Protein AF-A0A537KYE1-F1 (afdb_monomer_lite)

Sequence (191 aa):
MPPLDKDGRDALYERVMVAMREELGEANLPLGHCLDIAWCGLEEIRALPQAPRVLIQAGSAFWLRVPAEIAMDDPAAHFGYEWDERSEVAQLWRRGMAPVITRAGNRLVLSLPEVHVWLALPDDKVIIDLSTGRLPAACKTILGMEWLAPPPPAYLWGTAEDMPFGAMYQASRSAIDCVVAILRMQERRYP

Radius of gyration: 16.37 Å; chains: 1; bounding box: 37×44×44 Å

pLDDT: mean 84.84, std 11.34, range [48.72, 97.31]

Structure (mmCIF, N/CA/C/O backbone):
data_AF-A0A537KYE1-F1
#
_entry.id   AF-A0A537KYE1-F1
#
loop_
_atom_site.group_PDB
_atom_site.id
_atom_site.type_symbol
_atom_site.label_atom_id
_atom_site.label_alt_id
_atom_site.label_comp_id
_atom_site.label_asym_id
_atom_site.label_entity_id
_atom_site.label_seq_id
_atom_site.pdbx_PDB_ins_code
_atom_site.Cartn_x
_atom_site.Cartn_y
_atom_site.Cartn_z
_atom_site.occupancy
_atom_site.B_iso_or_equiv
_atom_site.auth_seq_id
_atom_site.auth_comp_id
_atom_site.auth_asym_id
_atom_site.auth_atom_id
_atom_site.pdbx_PDB_model_num
ATOM 1 N N . MET A 1 1 ? -19.558 11.879 6.878 1.00 48.84 1 MET A N 1
ATOM 2 C CA . MET A 1 1 ? -18.470 12.877 6.830 1.00 48.84 1 MET A CA 1
ATOM 3 C C . MET A 1 1 ? -18.186 13.147 5.360 1.00 48.84 1 MET A C 1
ATOM 5 O O . MET A 1 1 ? -18.158 12.165 4.624 1.00 48.84 1 MET A O 1
ATOM 9 N N . PRO A 1 2 ? -18.041 14.400 4.889 1.00 48.72 2 PRO A N 1
ATOM 10 C CA . PRO A 1 2 ? -17.415 14.598 3.586 1.00 48.72 2 PRO A CA 1
ATOM 11 C C . PRO A 1 2 ? -16.047 13.896 3.620 1.00 48.72 2 PRO A C 1
ATOM 13 O O . PRO A 1 2 ? -15.420 13.881 4.684 1.00 48.72 2 PRO A O 1
ATOM 16 N N . PRO A 1 3 ? -15.600 13.254 2.531 1.00 66.44 3 PRO A N 1
ATOM 17 C CA . PRO A 1 3 ? -14.265 12.669 2.499 1.00 66.44 3 PRO A CA 1
ATOM 18 C C . PRO A 1 3 ? -13.266 13.731 2.965 1.00 66.44 3 PRO A C 1
ATOM 20 O O . PRO A 1 3 ? -13.435 14.897 2.602 1.00 66.44 3 PRO A O 1
ATOM 23 N N . LEU A 1 4 ? -12.277 13.342 3.789 1.00 82.56 4 LEU A N 1
ATOM 24 C CA . LEU A 1 4 ? -11.204 14.255 4.202 1.00 82.56 4 LEU A CA 1
ATOM 25 C C . LEU A 1 4 ? -10.759 15.044 2.969 1.00 82.56 4 LEU A C 1
ATOM 27 O O . LEU A 1 4 ? -10.584 14.455 1.895 1.00 82.56 4 LEU A O 1
ATOM 31 N N . ASP A 1 5 ? -10.642 16.359 3.090 1.00 89.19 5 ASP A N 1
ATOM 32 C CA . ASP A 1 5 ? -10.061 17.164 2.025 1.00 89.19 5 ASP A CA 1
ATOM 33 C C . ASP A 1 5 ? -8.559 16.864 1.910 1.00 89.19 5 ASP A C 1
ATOM 35 O O . ASP A 1 5 ? -8.004 16.036 2.640 1.00 89.19 5 ASP A O 1
ATOM 39 N N . LYS A 1 6 ? -7.893 17.487 0.937 1.00 90.44 6 LYS A N 1
ATOM 40 C CA . LYS A 1 6 ? -6.468 17.242 0.711 1.00 90.44 6 LYS A CA 1
ATOM 41 C C . LYS A 1 6 ? -5.635 17.535 1.967 1.00 90.44 6 LYS A C 1
ATOM 43 O O . LYS A 1 6 ? -4.806 16.706 2.328 1.00 90.44 6 LYS A O 1
ATOM 48 N N . ASP A 1 7 ? -5.904 18.643 2.650 1.00 93.12 7 ASP A N 1
ATOM 49 C CA . ASP A 1 7 ? -5.163 19.049 3.848 1.00 93.12 7 ASP A CA 1
ATOM 50 C C . ASP A 1 7 ? -5.365 18.049 4.997 1.00 93.12 7 ASP A C 1
ATOM 52 O O . ASP A 1 7 ? -4.410 17.666 5.676 1.00 93.12 7 ASP A O 1
ATOM 56 N N . GLY A 1 8 ? -6.590 17.548 5.182 1.00 92.75 8 GLY A N 1
ATOM 57 C CA . GLY A 1 8 ? -6.896 16.509 6.161 1.00 92.75 8 GLY A CA 1
ATOM 58 C C . GLY A 1 8 ? -6.205 15.176 5.863 1.00 92.75 8 GLY A C 1
ATOM 59 O O . GLY A 1 8 ? -5.720 14.516 6.787 1.00 92.75 8 GLY A O 1
ATOM 60 N N . ARG A 1 9 ? -6.122 14.783 4.585 1.00 94.12 9 ARG A N 1
ATOM 61 C CA . ARG A 1 9 ? -5.395 13.576 4.151 1.00 94.12 9 ARG A CA 1
ATOM 62 C C . ARG A 1 9 ? -3.888 13.727 4.346 1.00 94.12 9 ARG A C 1
ATOM 64 O O . ARG A 1 9 ? -3.264 12.813 4.879 1.00 94.12 9 ARG A O 1
ATOM 71 N N . ASP A 1 10 ? -3.326 14.881 3.983 1.00 95.44 10 ASP A N 1
ATOM 72 C CA . ASP A 1 10 ? -1.905 15.196 4.170 1.00 95.44 10 ASP A CA 1
ATOM 73 C C . ASP A 1 10 ? -1.546 15.167 5.669 1.00 95.44 10 ASP A C 1
ATOM 75 O O . ASP A 1 10 ? -0.589 14.506 6.072 1.00 95.44 10 ASP A O 1
ATOM 79 N N . ALA A 1 11 ? -2.371 15.780 6.525 1.00 94.38 11 ALA A N 1
ATOM 80 C CA . ALA A 1 11 ? -2.173 15.754 7.973 1.00 94.38 11 ALA A CA 1
ATOM 81 C C . ALA A 1 11 ? -2.273 14.338 8.567 1.00 94.38 11 ALA A C 1
ATOM 83 O O . ALA A 1 11 ? -1.546 14.014 9.507 1.00 94.38 11 ALA A O 1
ATOM 84 N N . LEU A 1 12 ? -3.177 13.495 8.055 1.00 94.94 12 LEU A N 1
ATOM 85 C CA . LEU A 1 12 ? -3.281 12.094 8.469 1.00 94.94 12 LEU A CA 1
ATOM 86 C C . LEU A 1 12 ? -2.035 11.306 8.067 1.00 94.94 12 LEU A C 1
ATOM 88 O O . LEU A 1 12 ? -1.466 10.611 8.905 1.00 94.94 12 LEU A O 1
ATOM 92 N N . TYR A 1 13 ? -1.596 11.442 6.816 1.00 95.69 13 TYR A N 1
ATOM 93 C CA . TYR A 1 13 ? -0.387 10.792 6.317 1.00 95.69 13 TYR A CA 1
ATOM 94 C C . TYR A 1 13 ? 0.834 11.144 7.176 1.00 95.69 13 TYR A C 1
ATOM 96 O O . TYR A 1 13 ? 1.558 10.245 7.603 1.00 95.69 13 TYR A O 1
ATOM 104 N N . GLU A 1 14 ? 1.023 12.422 7.516 1.00 94.56 14 GLU A N 1
ATOM 105 C CA . GLU A 1 14 ? 2.138 12.842 8.372 1.00 94.56 14 GLU A CA 1
ATOM 106 C C . GLU A 1 14 ? 2.077 12.219 9.771 1.00 94.56 14 GLU A C 1
ATOM 108 O O . GLU A 1 14 ? 3.092 11.714 10.255 1.00 94.56 14 GLU A O 1
ATOM 113 N N . ARG A 1 15 ? 0.897 12.167 10.408 1.00 94.06 15 ARG A N 1
ATOM 114 C CA . ARG A 1 15 ? 0.745 11.495 11.712 1.00 94.06 15 ARG A CA 1
ATOM 115 C C . ARG A 1 15 ? 1.078 10.011 11.632 1.00 94.06 15 ARG A C 1
ATOM 117 O O . ARG A 1 15 ? 1.802 9.516 12.491 1.00 94.06 15 ARG A O 1
ATOM 124 N N . VAL A 1 16 ? 0.642 9.325 10.574 1.00 92.81 16 VAL A N 1
ATOM 125 C CA . VAL A 1 16 ? 0.996 7.917 10.336 1.00 92.81 16 VAL A CA 1
ATOM 126 C C . VAL A 1 16 ? 2.508 7.753 10.185 1.00 92.81 16 VAL A C 1
ATOM 128 O O . VAL A 1 16 ? 3.089 6.861 10.797 1.00 92.81 16 VAL A O 1
ATOM 131 N N . MET A 1 17 ? 3.174 8.616 9.415 1.00 90.81 17 MET A N 1
ATOM 132 C CA . MET A 1 17 ? 4.627 8.544 9.223 1.00 90.81 17 MET A CA 1
ATOM 133 C C . MET A 1 17 ? 5.414 8.882 10.498 1.00 90.81 17 MET A C 1
ATOM 135 O O . MET A 1 17 ? 6.504 8.343 10.703 1.00 90.81 17 MET A O 1
ATOM 139 N N . VAL A 1 18 ? 4.899 9.765 11.358 1.00 89.44 18 VAL A N 1
ATOM 140 C CA . VAL A 1 18 ? 5.459 10.027 12.696 1.00 89.44 18 VAL A CA 1
ATOM 141 C C . VAL A 1 18 ? 5.284 8.805 13.594 1.00 89.44 18 VAL A C 1
ATOM 143 O O . VAL A 1 18 ? 6.286 8.289 14.084 1.00 89.44 18 VAL A O 1
ATOM 146 N N . ALA A 1 19 ? 4.061 8.284 13.718 1.00 85.69 19 ALA A N 1
ATOM 147 C CA . ALA A 1 19 ? 3.760 7.102 14.524 1.00 85.69 19 ALA A CA 1
ATOM 148 C C . ALA A 1 19 ? 4.614 5.900 14.102 1.00 85.69 19 ALA A C 1
ATOM 150 O O . ALA A 1 19 ? 5.198 5.230 14.944 1.00 85.69 19 ALA A O 1
ATOM 151 N N . MET A 1 20 ? 4.777 5.683 12.795 1.00 84.50 20 MET A N 1
ATOM 152 C CA . MET A 1 20 ? 5.644 4.644 12.237 1.00 84.50 20 MET A CA 1
ATOM 153 C C . MET A 1 20 ? 7.114 4.806 12.645 1.00 84.50 20 MET A C 1
ATOM 155 O O . MET A 1 20 ? 7.779 3.818 12.953 1.00 84.50 20 MET A O 1
ATOM 159 N N . ARG A 1 21 ? 7.644 6.037 12.641 1.00 82.81 21 ARG A N 1
ATOM 160 C CA . ARG A 1 21 ? 9.038 6.309 13.034 1.00 82.81 21 ARG A CA 1
ATOM 161 C C . ARG A 1 21 ? 9.246 6.101 14.529 1.00 82.81 21 ARG A C 1
ATOM 163 O O . ARG A 1 21 ? 10.260 5.529 14.920 1.00 82.81 21 ARG A O 1
ATOM 170 N N . GLU A 1 22 ? 8.282 6.513 15.344 1.00 81.38 22 GLU A N 1
ATOM 171 C CA . GLU A 1 22 ? 8.284 6.262 16.787 1.00 81.38 22 GLU A CA 1
ATOM 172 C C . GLU A 1 22 ? 8.180 4.763 17.096 1.00 81.38 22 GLU A C 1
ATOM 174 O O . GLU A 1 22 ? 8.943 4.250 17.912 1.00 81.38 22 GLU A O 1
ATOM 179 N N . GLU A 1 23 ? 7.294 4.040 16.399 1.00 74.62 23 GLU A N 1
ATOM 180 C CA . GLU A 1 23 ? 7.120 2.592 16.545 1.00 74.62 23 GLU A CA 1
ATOM 181 C C . GLU A 1 23 ? 8.402 1.828 16.197 1.00 74.62 23 GLU A C 1
ATOM 183 O O . GLU A 1 23 ? 8.771 0.885 16.905 1.00 74.62 23 GLU A O 1
ATOM 188 N N . LEU A 1 24 ? 9.058 2.200 15.094 1.00 71.06 24 LEU A N 1
ATOM 189 C CA . LEU A 1 24 ? 10.235 1.496 14.585 1.00 71.06 24 LEU A CA 1
ATOM 190 C C . LEU A 1 24 ? 11.549 1.961 15.221 1.00 71.06 24 LEU A C 1
ATOM 192 O O . LEU A 1 24 ? 12.529 1.227 15.155 1.00 71.06 24 LEU A O 1
ATOM 196 N N . GLY A 1 25 ? 11.586 3.134 15.856 1.00 67.25 25 GLY A N 1
ATOM 197 C CA . GLY A 1 25 ? 12.809 3.684 16.448 1.00 67.25 25 GLY A CA 1
ATOM 198 C C . GLY A 1 25 ? 13.896 4.015 15.417 1.00 67.25 25 GLY A C 1
ATOM 199 O O . GLY A 1 25 ? 15.064 4.159 15.776 1.00 67.25 25 GLY A O 1
ATOM 200 N N . GLU A 1 26 ? 13.528 4.130 14.140 1.00 63.06 26 GLU A N 1
ATOM 201 C CA . GLU A 1 26 ? 14.446 4.373 13.030 1.00 63.06 26 GLU A CA 1
ATOM 202 C C . GLU A 1 26 ? 14.153 5.717 12.360 1.00 63.06 26 GLU A C 1
ATOM 204 O O . GLU A 1 26 ? 13.005 6.066 12.080 1.00 63.06 26 GLU A O 1
ATOM 209 N N . ALA A 1 27 ? 15.216 6.466 12.047 1.00 56.88 27 ALA A N 1
ATOM 210 C CA . ALA A 1 27 ? 15.103 7.715 11.294 1.00 56.88 27 ALA A CA 1
ATOM 211 C C . ALA A 1 27 ? 14.593 7.478 9.858 1.00 56.88 27 ALA A C 1
ATOM 213 O O . ALA A 1 27 ? 13.888 8.321 9.303 1.00 56.88 27 ALA A O 1
ATOM 214 N N . ASN A 1 28 ? 14.912 6.310 9.288 1.00 57.06 28 ASN A N 1
ATOM 215 C CA . ASN A 1 28 ? 14.443 5.859 7.984 1.00 57.06 28 ASN A CA 1
ATOM 216 C C . ASN A 1 28 ? 13.592 4.608 8.166 1.00 57.06 28 ASN A C 1
ATOM 218 O O . ASN A 1 28 ? 14.102 3.571 8.559 1.00 57.06 28 ASN A O 1
ATOM 222 N N . LEU A 1 29 ? 12.307 4.696 7.835 1.00 61.75 29 LEU A N 1
ATOM 223 C CA . LEU A 1 29 ? 11.428 3.530 7.810 1.00 61.75 29 LEU A CA 1
ATOM 224 C C . LEU A 1 29 ? 11.988 2.511 6.793 1.00 61.75 29 LEU A C 1
ATOM 226 O O . LEU A 1 29 ? 12.196 2.920 5.642 1.00 61.75 29 LEU A O 1
ATOM 230 N N . PRO A 1 30 ? 12.192 1.227 7.139 1.00 62.12 30 PRO A N 1
ATOM 231 C CA . PRO A 1 30 ? 12.643 0.219 6.184 1.00 62.12 30 PRO A CA 1
ATOM 232 C C . PRO A 1 30 ? 11.626 0.004 5.054 1.00 62.12 30 PRO A C 1
ATOM 234 O O . PRO A 1 30 ? 10.479 0.466 5.089 1.00 62.12 30 PRO A O 1
ATOM 237 N N . LEU A 1 31 ? 12.030 -0.690 3.997 1.00 66.62 31 LEU A N 1
ATOM 238 C CA . LEU A 1 31 ? 11.109 -1.131 2.946 1.00 66.62 31 LEU A CA 1
ATOM 239 C C . LEU A 1 31 ? 10.348 -2.383 3.414 1.00 66.62 31 LEU A C 1
ATOM 241 O O . LEU A 1 31 ? 10.851 -3.124 4.250 1.00 66.62 31 LEU A O 1
ATOM 245 N N . GLY A 1 32 ? 9.133 -2.610 2.902 1.00 70.94 32 GLY A N 1
ATOM 246 C CA . GLY A 1 32 ? 8.316 -3.778 3.285 1.00 70.94 32 GLY A CA 1
ATOM 247 C C . GLY A 1 32 ? 7.369 -3.579 4.480 1.00 70.94 32 GLY A C 1
ATOM 248 O O . GLY A 1 32 ? 6.866 -4.549 5.028 1.00 70.94 32 GLY A O 1
ATOM 249 N N . HIS A 1 33 ? 7.077 -2.335 4.871 1.00 81.44 33 HIS A N 1
ATOM 250 C CA . HIS A 1 33 ? 6.188 -2.017 6.002 1.00 81.44 33 HIS A CA 1
ATOM 251 C C . HIS A 1 33 ? 4.765 -1.606 5.595 1.00 81.44 33 HIS A C 1
ATOM 253 O O . HIS A 1 33 ? 4.099 -0.884 6.334 1.00 81.44 33 HIS A O 1
ATOM 259 N N . CYS A 1 34 ? 4.271 -2.033 4.428 1.00 89.44 34 CYS A N 1
ATOM 260 C CA . CYS A 1 34 ? 2.912 -1.686 3.987 1.00 89.44 34 CYS A CA 1
ATOM 261 C C . CYS A 1 34 ? 1.840 -2.140 4.999 1.00 89.44 34 CYS A C 1
ATOM 263 O O . CYS A 1 34 ? 0.889 -1.400 5.239 1.00 89.44 34 CYS A O 1
ATOM 265 N N . LEU A 1 35 ? 2.038 -3.278 5.682 1.00 89.44 35 LEU A N 1
A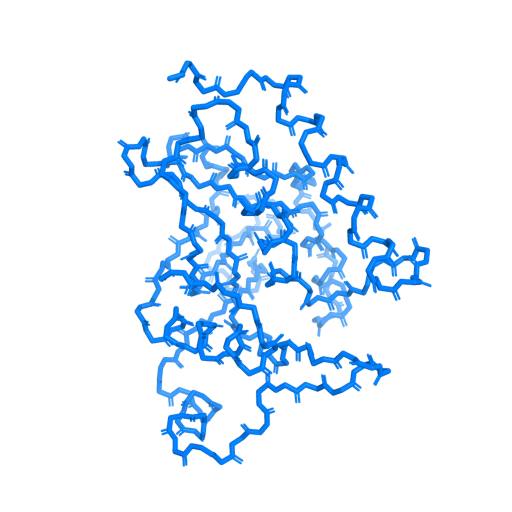TOM 266 C CA . LEU A 1 35 ? 1.159 -3.727 6.769 1.00 89.44 35 LEU A CA 1
ATOM 267 C C . LEU A 1 35 ? 1.147 -2.767 7.965 1.00 89.44 35 LEU A C 1
ATOM 269 O O . LEU A 1 35 ? 0.078 -2.404 8.445 1.00 89.44 35 LEU A O 1
ATOM 273 N N . ASP A 1 36 ? 2.318 -2.371 8.460 1.00 86.81 36 ASP A N 1
ATOM 274 C CA . ASP A 1 36 ? 2.414 -1.484 9.624 1.00 86.81 36 ASP A CA 1
ATOM 275 C C . ASP A 1 36 ? 1.867 -0.094 9.302 1.00 86.81 36 ASP A C 1
ATOM 277 O O . ASP A 1 36 ? 1.072 0.449 10.061 1.00 86.81 36 ASP A O 1
ATOM 281 N N . ILE A 1 37 ? 2.200 0.431 8.121 1.00 91.25 37 ILE A N 1
ATOM 282 C CA . ILE A 1 37 ? 1.679 1.706 7.626 1.00 91.25 37 ILE A CA 1
ATOM 283 C C . ILE A 1 37 ? 0.147 1.658 7.519 1.00 91.25 37 ILE A C 1
ATOM 285 O O . ILE A 1 37 ? -0.533 2.580 7.974 1.00 91.25 37 ILE A O 1
ATOM 289 N N . ALA A 1 38 ? -0.409 0.584 6.948 1.00 93.88 38 ALA A N 1
ATOM 290 C CA . ALA A 1 38 ? -1.854 0.398 6.864 1.00 93.88 38 ALA A CA 1
ATOM 291 C C . ALA A 1 38 ? -2.483 0.274 8.259 1.00 93.88 38 ALA A C 1
ATOM 293 O O . ALA A 1 38 ? -3.533 0.860 8.504 1.00 93.88 38 ALA A O 1
ATOM 294 N N . TRP A 1 39 ? -1.842 -0.431 9.193 1.00 91.88 39 TRP A N 1
ATOM 295 C CA . TRP A 1 39 ? -2.322 -0.544 10.568 1.00 91.88 39 TRP A CA 1
ATOM 296 C C . TRP A 1 39 ? -2.353 0.811 11.290 1.00 91.88 39 TRP A C 1
ATOM 298 O O . TRP A 1 39 ? -3.389 1.181 11.837 1.00 91.88 39 TRP A O 1
ATOM 308 N N . CYS A 1 40 ? -1.272 1.590 11.249 1.00 91.88 40 CYS A N 1
ATOM 309 C CA . CYS A 1 40 ? -1.250 2.931 11.836 1.00 91.88 40 CYS A CA 1
ATOM 310 C C . CYS A 1 40 ? -2.307 3.841 11.190 1.00 91.88 40 CYS A C 1
ATOM 312 O O . CYS A 1 40 ? -3.034 4.542 11.889 1.00 91.88 40 CYS A O 1
ATOM 314 N N . GLY A 1 41 ? -2.452 3.788 9.860 1.00 94.19 41 GLY A N 1
ATOM 315 C CA . GLY A 1 41 ? -3.496 4.527 9.150 1.00 94.19 41 GLY A CA 1
ATOM 316 C C . GLY A 1 41 ? -4.913 4.112 9.552 1.00 94.19 41 GLY A C 1
ATOM 317 O O . GLY A 1 41 ? -5.786 4.967 9.682 1.00 94.19 41 GLY A O 1
ATOM 318 N N . LEU A 1 42 ? -5.146 2.820 9.794 1.00 94.94 42 LEU A N 1
ATOM 319 C CA . LEU A 1 42 ? -6.425 2.305 10.278 1.00 94.94 42 LEU A CA 1
ATOM 320 C C . LEU A 1 42 ? -6.789 2.919 11.631 1.00 94.94 42 LEU A C 1
ATOM 322 O O . LEU A 1 42 ? -7.915 3.385 11.804 1.00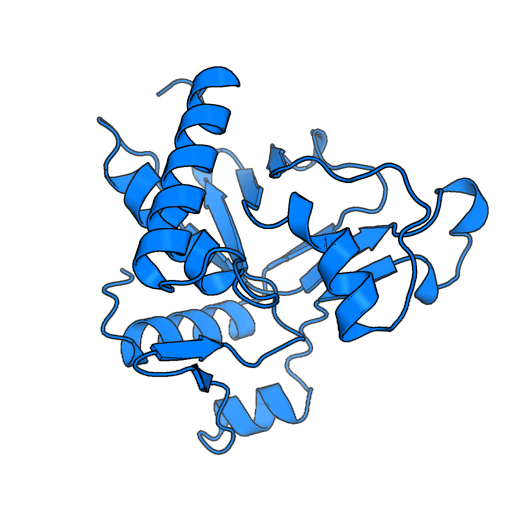 94.94 42 LEU A O 1
ATOM 326 N N . GLU A 1 43 ? -5.846 2.918 12.573 1.00 92.81 43 GLU A N 1
ATOM 327 C CA . GLU A 1 43 ? -6.053 3.452 13.921 1.00 92.81 43 GLU A CA 1
ATOM 328 C C . GLU A 1 43 ? -6.289 4.969 13.889 1.00 92.81 43 GLU A C 1
ATOM 330 O O . GLU A 1 43 ? -7.231 5.456 14.515 1.00 92.81 43 GLU A O 1
ATOM 335 N N . GLU A 1 44 ? -5.529 5.705 13.074 1.00 92.88 44 GLU A N 1
ATOM 336 C CA . GLU A 1 44 ? -5.722 7.145 12.862 1.00 92.88 44 GLU A CA 1
ATOM 337 C C . GLU A 1 44 ? -7.102 7.476 12.278 1.00 92.88 44 GLU A C 1
ATOM 339 O O . GLU A 1 44 ? -7.774 8.391 12.754 1.00 92.88 44 GLU A O 1
ATOM 344 N N . ILE A 1 45 ? -7.565 6.721 11.273 1.00 93.19 45 ILE A N 1
ATOM 345 C CA . ILE A 1 45 ? -8.899 6.923 10.689 1.00 93.19 45 ILE A CA 1
ATOM 346 C C . ILE A 1 45 ? -9.990 6.591 11.713 1.00 93.19 45 ILE A C 1
ATOM 348 O O . ILE A 1 45 ? -10.980 7.316 11.804 1.00 93.19 45 ILE A O 1
ATOM 352 N N . ARG A 1 46 ? -9.820 5.527 12.506 1.00 92.06 46 ARG A N 1
ATOM 353 C CA . ARG A 1 46 ? -10.776 5.120 13.552 1.00 92.06 46 ARG A CA 1
ATOM 354 C C . ARG A 1 46 ? -10.872 6.106 14.706 1.00 92.06 46 ARG A C 1
ATOM 356 O O . ARG A 1 46 ? -11.930 6.197 15.325 1.00 92.06 46 ARG A O 1
ATOM 363 N N . ALA A 1 47 ? -9.796 6.833 14.988 1.00 91.50 47 ALA A N 1
ATOM 364 C CA . ALA A 1 47 ? -9.774 7.869 16.009 1.00 91.50 47 ALA A CA 1
ATOM 365 C C . ALA A 1 47 ? -10.527 9.147 15.590 1.00 91.50 47 ALA A C 1
ATOM 367 O O . ALA A 1 47 ? -10.794 10.004 16.436 1.00 91.50 47 ALA A O 1
ATOM 368 N N . LEU A 1 48 ? -10.894 9.295 14.310 1.00 89.81 48 LEU A N 1
ATOM 369 C CA . LEU A 1 48 ? -11.635 10.461 13.839 1.00 89.81 48 LEU A CA 1
ATOM 370 C C . LEU A 1 48 ? -13.048 10.516 14.449 1.00 89.81 48 LEU A C 1
ATOM 372 O O . LEU A 1 48 ? -13.742 9.496 14.529 1.00 89.81 48 LEU A O 1
ATOM 376 N N . PRO A 1 49 ? -13.542 11.715 14.809 1.00 84.31 49 PRO A N 1
ATOM 377 C CA . PRO A 1 49 ? -14.948 11.899 15.139 1.00 84.31 49 PRO A CA 1
ATOM 378 C C . PRO A 1 49 ? -15.821 11.447 13.961 1.00 84.31 49 PRO A C 1
ATOM 380 O O . PRO A 1 49 ? -15.697 11.978 12.862 1.00 84.31 49 PRO A O 1
ATOM 383 N N . GLN A 1 50 ? -16.712 10.477 14.195 1.00 85.81 50 GLN A N 1
ATOM 384 C CA . GLN A 1 50 ? -17.532 9.849 13.144 1.00 85.81 50 GLN A CA 1
ATOM 385 C C . GLN A 1 50 ? -16.702 9.139 12.057 1.00 85.81 50 GLN A C 1
ATOM 387 O O . GLN A 1 50 ? -16.991 9.271 10.865 1.00 85.81 50 GLN A O 1
ATOM 392 N N . ALA A 1 51 ? -15.681 8.386 12.478 1.00 88.06 51 ALA A N 1
ATOM 393 C CA . ALA A 1 51 ? -14.836 7.589 11.598 1.00 88.06 51 ALA A CA 1
ATOM 394 C C . ALA A 1 51 ? -15.654 6.772 10.575 1.00 88.06 51 ALA A C 1
ATOM 396 O O . ALA A 1 51 ? -16.589 6.059 10.965 1.00 88.06 51 ALA A O 1
ATOM 397 N N . PRO A 1 52 ? -15.314 6.844 9.273 1.00 91.31 52 PRO A N 1
ATOM 398 C CA . PRO A 1 52 ? -15.943 5.995 8.277 1.00 91.31 52 PRO A CA 1
ATOM 399 C C . PRO A 1 52 ? -15.588 4.532 8.541 1.00 91.31 52 PRO A C 1
ATOM 401 O O . PRO A 1 52 ? -14.587 4.207 9.191 1.00 91.31 52 PRO A O 1
ATOM 404 N N . ARG A 1 53 ? -16.381 3.620 7.977 1.00 93.00 53 ARG A N 1
ATOM 405 C CA . ARG A 1 53 ? -15.990 2.216 7.935 1.00 93.00 53 ARG A CA 1
ATOM 406 C C . ARG A 1 53 ? -14.723 2.099 7.089 1.00 93.00 53 ARG A C 1
ATOM 408 O O . ARG A 1 53 ? -14.743 2.363 5.894 1.00 93.00 53 ARG A O 1
ATOM 415 N N . VAL A 1 54 ? -13.640 1.667 7.720 1.00 95.31 54 VAL A N 1
ATOM 416 C CA . VAL A 1 54 ? -12.339 1.446 7.088 1.00 95.31 54 VAL A CA 1
ATOM 417 C C . VAL A 1 54 ? -11.885 0.012 7.337 1.00 95.31 54 VAL A C 1
ATOM 419 O O . VAL A 1 54 ? -12.058 -0.529 8.435 1.00 95.31 54 VAL A O 1
ATOM 422 N N . LEU A 1 55 ? -11.339 -0.620 6.301 1.00 95.75 55 LEU A N 1
ATOM 423 C CA . LEU A 1 55 ? -10.881 -2.007 6.325 1.00 95.75 55 LEU A CA 1
ATOM 424 C C . LEU A 1 55 ? -9.458 -2.103 5.784 1.00 95.75 55 LEU A C 1
ATOM 426 O O . LEU A 1 55 ? -9.108 -1.394 4.844 1.00 95.75 55 LEU A O 1
ATOM 430 N N . ILE A 1 56 ? -8.683 -3.038 6.325 1.00 95.94 56 ILE A N 1
ATOM 431 C CA . ILE A 1 56 ? -7.446 -3.489 5.693 1.00 95.94 56 ILE A CA 1
ATOM 432 C C . ILE A 1 56 ? -7.806 -4.397 4.516 1.00 95.94 56 ILE A C 1
ATOM 434 O O . ILE A 1 56 ? -8.658 -5.284 4.618 1.00 95.94 56 ILE A O 1
ATOM 438 N N . GLN A 1 57 ? -7.141 -4.152 3.397 1.00 96.44 57 GLN A N 1
ATOM 439 C CA . GLN A 1 57 ? -7.141 -4.973 2.198 1.00 96.44 57 GLN A CA 1
ATOM 440 C C . GLN A 1 57 ? -5.718 -5.451 1.928 1.00 96.44 57 GLN A C 1
ATOM 442 O O . GLN A 1 57 ? -4.745 -4.803 2.315 1.00 96.44 57 GLN A O 1
ATOM 447 N N . ALA A 1 58 ? -5.604 -6.597 1.269 1.00 95.00 58 ALA A N 1
ATOM 448 C CA . ALA A 1 58 ? -4.324 -7.147 0.867 1.00 95.00 58 ALA A CA 1
ATOM 449 C C . ALA A 1 58 ? -4.463 -7.959 -0.419 1.00 95.00 58 ALA A C 1
ATOM 451 O O . ALA A 1 58 ? -5.537 -8.496 -0.713 1.00 95.00 58 ALA A O 1
ATOM 452 N N . GLY A 1 59 ? -3.378 -8.062 -1.175 1.00 94.69 59 GLY A N 1
ATOM 453 C CA . GLY A 1 59 ? -3.345 -8.769 -2.449 1.00 94.69 59 GLY A CA 1
ATOM 454 C C . GLY A 1 59 ? -2.293 -8.186 -3.377 1.00 94.69 59 GLY A C 1
ATOM 455 O O . GLY A 1 59 ? -1.235 -7.757 -2.918 1.00 94.69 59 GLY A O 1
ATOM 456 N N . SER A 1 60 ? -2.603 -8.172 -4.669 1.00 94.69 60 SER A N 1
ATOM 457 C CA . SER A 1 60 ? -1.681 -7.699 -5.694 1.00 94.69 60 SER A CA 1
ATOM 458 C C . SER A 1 60 ? -1.824 -6.198 -5.920 1.00 94.69 60 SER A C 1
ATOM 460 O O . SER A 1 60 ? -2.939 -5.667 -5.931 1.00 94.69 60 SER A O 1
ATOM 462 N N . ALA A 1 61 ? -0.703 -5.519 -6.142 1.00 94.38 61 ALA A N 1
ATOM 463 C CA . ALA A 1 61 ? -0.679 -4.114 -6.519 1.00 94.38 61 ALA A CA 1
ATOM 464 C C . ALA A 1 61 ? 0.464 -3.846 -7.496 1.00 94.38 61 ALA A C 1
ATOM 466 O O . ALA A 1 61 ? 1.600 -4.217 -7.220 1.00 94.38 61 ALA A O 1
ATOM 467 N N . PHE A 1 62 ? 0.177 -3.183 -8.613 1.00 93.06 62 PHE A N 1
ATOM 468 C CA . PHE A 1 62 ? 1.151 -2.911 -9.670 1.00 93.06 62 PHE A CA 1
ATOM 469 C C . PHE A 1 62 ? 1.121 -1.450 -10.063 1.00 93.06 62 PHE A C 1
ATOM 471 O O . PHE A 1 62 ? 0.065 -0.824 -10.048 1.00 93.06 62 PHE A O 1
ATOM 478 N N . TRP A 1 63 ? 2.287 -0.938 -10.428 1.00 93.88 63 TRP A N 1
ATOM 479 C CA . TRP A 1 63 ? 2.495 0.416 -10.906 1.00 93.88 63 TRP A CA 1
ATOM 480 C C . TRP A 1 63 ? 3.507 0.407 -12.043 1.00 93.88 63 TRP A C 1
ATOM 482 O O . TRP A 1 63 ? 4.488 -0.337 -12.005 1.00 93.88 63 TRP A O 1
ATOM 492 N N . LEU A 1 64 ? 3.308 1.268 -13.037 1.00 93.44 64 LEU A N 1
ATOM 493 C CA . LEU A 1 64 ? 4.310 1.481 -14.074 1.00 93.44 64 LEU A CA 1
ATOM 494 C C . LEU A 1 64 ? 5.549 2.145 -13.476 1.00 93.44 64 LEU A C 1
ATOM 496 O O . LEU A 1 64 ? 5.478 3.251 -12.939 1.00 93.44 64 LEU A O 1
ATOM 500 N N . ARG A 1 65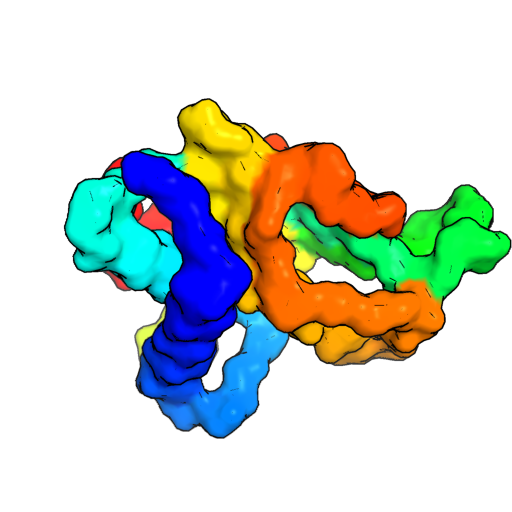 ? 6.697 1.478 -13.610 1.00 93.25 65 ARG A N 1
ATOM 501 C CA . ARG A 1 65 ? 8.001 2.048 -13.250 1.00 93.25 65 ARG A CA 1
ATOM 502 C C . ARG A 1 65 ? 8.695 2.711 -14.435 1.00 93.25 65 ARG A C 1
ATOM 504 O O . ARG A 1 65 ? 9.715 3.357 -14.235 1.00 93.25 65 ARG A O 1
ATOM 511 N N . VAL A 1 66 ? 8.192 2.543 -15.657 1.00 91.56 66 VAL A N 1
ATOM 512 C CA . VAL A 1 66 ? 8.679 3.216 -16.874 1.00 91.56 66 VAL A CA 1
ATOM 513 C C . VAL A 1 66 ? 7.563 4.060 -17.501 1.00 91.56 66 VAL A C 1
ATOM 515 O O . VAL A 1 66 ? 6.391 3.776 -17.251 1.00 91.56 66 VAL A O 1
ATOM 518 N N . PRO A 1 67 ? 7.887 5.094 -18.300 1.00 88.69 67 PRO A N 1
ATOM 519 C CA . PRO A 1 67 ? 6.884 5.860 -19.040 1.00 88.69 67 PRO A CA 1
ATOM 520 C C . PRO A 1 67 ? 5.983 4.960 -19.897 1.00 88.69 67 PRO A C 1
ATOM 522 O O . PRO A 1 67 ? 6.443 3.953 -20.441 1.00 88.69 67 PRO A O 1
ATOM 525 N N . ALA A 1 68 ? 4.705 5.327 -20.027 1.00 84.88 68 ALA A N 1
ATOM 526 C CA . ALA A 1 68 ? 3.692 4.516 -20.708 1.00 84.88 68 ALA A CA 1
ATOM 527 C C . ALA A 1 68 ? 4.049 4.228 -22.178 1.00 84.88 68 ALA A C 1
ATOM 529 O O . ALA A 1 68 ? 3.714 3.172 -22.705 1.00 84.88 68 ALA A O 1
ATOM 530 N N . GLU A 1 69 ? 4.786 5.135 -22.815 1.00 82.88 69 GLU A N 1
ATOM 531 C CA . GLU A 1 69 ? 5.269 5.021 -24.192 1.00 82.88 69 GLU A CA 1
ATOM 532 C C . GLU A 1 69 ? 6.300 3.895 -24.365 1.00 82.88 69 GLU A C 1
ATOM 534 O O . GLU A 1 69 ? 6.472 3.376 -25.464 1.00 82.88 69 GLU A O 1
ATOM 539 N N . ILE A 1 70 ? 6.992 3.528 -23.283 1.00 80.25 70 ILE A N 1
ATOM 540 C CA . ILE A 1 70 ? 8.033 2.491 -23.253 1.00 80.25 70 ILE A CA 1
ATOM 541 C C . ILE A 1 70 ? 7.465 1.164 -22.728 1.00 80.25 70 ILE A C 1
ATOM 543 O O . ILE A 1 70 ? 8.033 0.107 -22.974 1.00 80.25 70 ILE A O 1
ATOM 547 N N . ALA A 1 71 ? 6.324 1.201 -22.037 1.00 79.06 71 ALA A N 1
ATOM 548 C CA . ALA A 1 71 ? 5.737 0.058 -21.346 1.00 79.06 71 ALA A CA 1
ATOM 549 C C . ALA A 1 71 ? 5.142 -1.033 -22.260 1.00 79.06 71 ALA A C 1
ATOM 551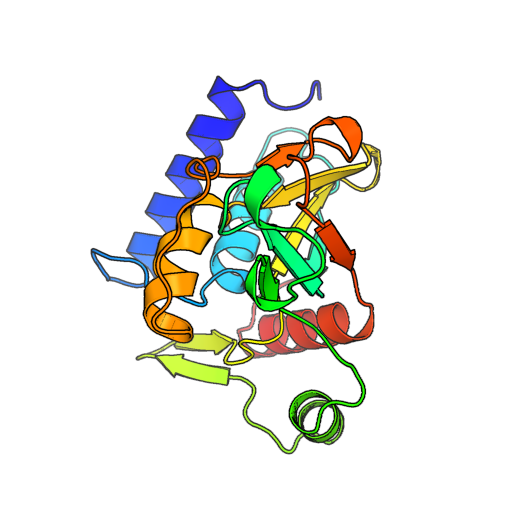 O O . ALA A 1 71 ? 4.598 -2.005 -21.741 1.00 79.06 71 ALA A O 1
ATOM 552 N N . MET A 1 72 ? 5.206 -0.878 -23.590 1.00 63.59 72 MET A N 1
ATOM 553 C CA . MET A 1 72 ? 4.574 -1.784 -24.556 1.00 63.59 72 MET A CA 1
ATOM 554 C C . MET A 1 72 ? 4.954 -3.253 -24.309 1.00 63.59 72 MET A C 1
ATOM 556 O O . MET A 1 72 ? 6.084 -3.658 -24.566 1.00 63.59 72 MET A O 1
ATOM 560 N N . ASP A 1 73 ? 3.975 -4.027 -23.833 1.00 67.19 73 ASP A N 1
ATOM 561 C CA . ASP A 1 73 ? 3.983 -5.483 -23.632 1.00 67.19 73 ASP A CA 1
ATOM 562 C C . ASP A 1 73 ? 5.137 -6.069 -22.793 1.00 67.19 73 ASP A C 1
ATOM 564 O O . ASP A 1 73 ? 5.321 -7.287 -22.778 1.00 67.19 73 ASP A O 1
ATOM 568 N N . ASP A 1 74 ? 5.890 -5.246 -22.057 1.00 77.06 74 ASP A N 1
ATOM 569 C CA . ASP A 1 74 ? 6.976 -5.707 -21.186 1.00 77.06 74 ASP A CA 1
ATOM 570 C C . ASP A 1 74 ? 6.491 -5.824 -19.728 1.00 77.06 74 ASP A C 1
ATOM 572 O O . ASP A 1 74 ? 6.237 -4.807 -19.078 1.00 77.06 74 ASP A O 1
ATOM 576 N N . PRO A 1 75 ? 6.392 -7.034 -19.145 1.00 70.12 75 PRO A N 1
ATOM 577 C CA . PRO A 1 75 ? 6.098 -7.203 -17.722 1.00 70.12 75 PRO A CA 1
ATOM 578 C C . PRO A 1 75 ? 7.098 -6.474 -16.818 1.00 70.12 75 PRO A C 1
ATOM 580 O O . PRO A 1 75 ? 6.722 -5.992 -15.749 1.00 70.12 75 PRO A O 1
ATOM 583 N N . ALA A 1 76 ? 8.351 -6.312 -17.261 1.00 79.19 76 ALA A N 1
ATOM 584 C CA . ALA A 1 76 ? 9.349 -5.544 -16.533 1.00 79.19 76 ALA A CA 1
ATOM 585 C C . ALA A 1 76 ? 9.038 -4.041 -16.514 1.00 79.19 76 ALA A C 1
ATOM 587 O O . ALA A 1 76 ? 9.674 -3.323 -15.749 1.00 79.19 76 ALA A O 1
ATOM 588 N N . ALA A 1 77 ? 8.075 -3.542 -17.295 1.00 88.88 77 ALA A N 1
ATOM 589 C CA . ALA A 1 77 ? 7.607 -2.158 -17.229 1.00 88.88 77 ALA A CA 1
ATOM 590 C C . ALA A 1 77 ? 6.896 -1.826 -15.907 1.00 88.88 77 ALA A C 1
ATOM 592 O O . ALA A 1 77 ? 6.776 -0.647 -15.554 1.00 88.88 77 ALA A O 1
ATOM 593 N N . HIS A 1 78 ? 6.459 -2.844 -15.161 1.00 89.75 78 HIS A N 1
ATOM 594 C CA . HIS A 1 78 ? 5.772 -2.685 -13.889 1.00 89.75 78 HIS A CA 1
ATOM 595 C C . HIS A 1 78 ? 6.694 -3.007 -12.712 1.00 89.75 78 HIS A C 1
ATOM 597 O O . HIS A 1 78 ? 7.548 -3.890 -12.768 1.00 89.75 78 HIS A O 1
ATOM 603 N N . PHE A 1 79 ? 6.491 -2.285 -11.619 1.00 91.38 79 PHE A N 1
ATOM 604 C CA . PHE A 1 79 ? 6.896 -2.705 -10.290 1.00 91.38 79 PHE A CA 1
ATOM 605 C C . PHE A 1 79 ? 5.633 -3.020 -9.496 1.00 91.38 79 PHE A C 1
ATOM 607 O O . PHE A 1 79 ? 4.657 -2.268 -9.546 1.00 91.38 79 PHE A O 1
ATOM 614 N N . GLY A 1 80 ? 5.636 -4.123 -8.762 1.00 89.00 80 GLY A N 1
ATOM 615 C CA . GLY A 1 80 ? 4.463 -4.508 -8.008 1.00 89.00 80 GLY A CA 1
ATOM 616 C C . GLY A 1 80 ? 4.671 -5.713 -7.119 1.00 89.00 80 GLY A C 1
ATOM 617 O O . GLY A 1 80 ? 5.730 -6.335 -7.093 1.00 89.00 80 GLY A O 1
ATOM 618 N N . TYR A 1 81 ? 3.601 -6.003 -6.404 1.00 89.94 81 TYR A N 1
ATOM 619 C CA . TYR A 1 81 ? 3.415 -7.141 -5.531 1.00 89.94 81 TYR A CA 1
ATOM 620 C C . TYR A 1 81 ? 2.402 -8.044 -6.225 1.00 89.94 81 TYR A C 1
ATOM 622 O O . TYR A 1 81 ? 1.305 -7.588 -6.557 1.00 89.94 81 TYR A O 1
ATOM 630 N N . GLU A 1 82 ? 2.763 -9.298 -6.471 1.00 91.25 82 GLU A N 1
ATOM 631 C CA . GLU A 1 82 ? 1.882 -10.267 -7.116 1.00 91.25 82 GLU A CA 1
ATOM 632 C C . GLU A 1 82 ? 1.552 -11.401 -6.155 1.00 91.25 82 GLU A C 1
ATOM 634 O O . GLU A 1 82 ? 2.335 -12.330 -5.972 1.00 91.25 82 GLU A O 1
ATOM 639 N N . TRP A 1 83 ? 0.360 -11.353 -5.568 1.00 90.06 83 TRP A N 1
ATOM 640 C CA . TRP A 1 83 ? -0.103 -12.437 -4.724 1.00 90.06 83 TRP A CA 1
ATOM 641 C C . TRP A 1 83 ? -0.662 -13.587 -5.564 1.00 90.06 83 TRP A C 1
ATOM 643 O O . TRP A 1 83 ? -1.774 -13.503 -6.090 1.00 90.06 83 TRP A O 1
ATOM 653 N N . ASP A 1 84 ? 0.069 -14.700 -5.600 1.00 88.75 84 ASP A N 1
ATOM 654 C CA . ASP A 1 84 ? -0.428 -15.985 -6.093 1.00 88.75 84 ASP A CA 1
ATOM 655 C C . ASP A 1 84 ? -0.704 -16.937 -4.923 1.00 88.75 84 ASP A C 1
ATOM 657 O O . ASP A 1 84 ? 0.193 -17.337 -4.180 1.00 88.75 84 ASP A O 1
ATOM 661 N N . GLU A 1 85 ? -1.958 -17.365 -4.781 1.00 84.50 85 GLU A N 1
ATOM 662 C CA . GLU A 1 85 ? -2.351 -18.337 -3.760 1.00 84.50 85 GLU A CA 1
ATOM 663 C C . GLU A 1 85 ? -1.768 -19.745 -3.966 1.00 84.50 85 GLU A C 1
ATOM 665 O O . GLU A 1 85 ? -1.826 -20.593 -3.065 1.00 84.50 85 GLU A O 1
ATOM 670 N N . ARG A 1 86 ? -1.248 -20.021 -5.163 1.00 85.94 86 ARG A N 1
ATOM 671 C CA . ARG A 1 86 ? -0.579 -21.272 -5.526 1.00 85.94 86 ARG A CA 1
ATOM 672 C C . ARG A 1 86 ? 0.927 -21.200 -5.308 1.00 85.94 86 ARG A C 1
ATOM 674 O O . ARG A 1 86 ? 1.571 -22.244 -5.408 1.00 85.94 86 ARG A O 1
ATOM 681 N N . SER A 1 87 ? 1.468 -20.026 -4.976 1.00 82.06 87 SER A N 1
ATOM 682 C CA . SER A 1 87 ? 2.887 -19.873 -4.676 1.00 82.06 87 SER A CA 1
ATOM 683 C C . SER A 1 87 ? 3.293 -20.781 -3.516 1.00 82.06 87 SER A C 1
ATOM 685 O O . SER A 1 87 ? 2.509 -21.061 -2.601 1.00 82.06 87 SER A O 1
ATOM 687 N N . GLU A 1 88 ? 4.537 -21.257 -3.544 1.00 78.81 88 GLU A N 1
ATOM 688 C CA . GLU A 1 88 ? 5.071 -22.114 -2.485 1.00 78.81 88 GLU A CA 1
ATOM 689 C C . GLU A 1 88 ? 4.941 -21.444 -1.111 1.00 78.81 88 GLU A C 1
ATOM 691 O O . GLU A 1 88 ? 4.521 -22.084 -0.148 1.00 78.81 88 GLU A O 1
ATOM 696 N N . VAL A 1 89 ? 5.197 -20.138 -1.037 1.00 75.19 89 VAL A N 1
ATOM 697 C CA . VAL A 1 89 ? 5.105 -19.359 0.201 1.00 75.19 89 VAL A CA 1
ATOM 698 C C . VAL A 1 89 ? 3.667 -19.302 0.724 1.00 75.19 89 VAL A C 1
ATOM 700 O O . VAL A 1 89 ? 3.435 -19.600 1.900 1.00 75.19 89 VAL A O 1
ATOM 703 N N . ALA A 1 90 ? 2.679 -19.027 -0.136 1.00 77.69 90 ALA A N 1
ATOM 704 C CA . ALA A 1 90 ? 1.269 -19.036 0.253 1.00 77.69 90 ALA A CA 1
ATOM 705 C C . ALA A 1 90 ? 0.810 -20.429 0.725 1.00 77.69 90 ALA A C 1
ATOM 707 O O . ALA A 1 90 ? 0.073 -20.554 1.710 1.00 77.69 90 ALA A O 1
ATOM 708 N N . GLN A 1 91 ? 1.273 -21.494 0.064 1.00 81.31 91 GLN A N 1
ATOM 709 C CA . GLN A 1 91 ? 0.961 -22.878 0.432 1.00 81.31 91 GLN A CA 1
ATOM 710 C C . GLN A 1 91 ? 1.616 -23.291 1.756 1.00 81.31 91 GLN A C 1
ATOM 712 O O . GLN A 1 91 ? 0.965 -23.926 2.590 1.00 81.31 91 GLN A O 1
ATOM 717 N N . LEU A 1 92 ? 2.877 -22.914 1.983 1.00 75.69 92 LEU A N 1
ATOM 718 C CA . LEU A 1 92 ? 3.581 -23.164 3.240 1.00 75.69 92 LEU A CA 1
ATOM 719 C C . LEU A 1 92 ? 2.952 -22.382 4.397 1.00 75.69 92 LEU A C 1
ATOM 721 O O . LEU A 1 92 ? 2.795 -22.941 5.484 1.00 75.69 92 LEU A O 1
ATOM 725 N N . TRP A 1 93 ? 2.531 -21.134 4.172 1.00 74.81 93 TRP A N 1
ATOM 726 C CA . TRP A 1 93 ? 1.788 -20.358 5.165 1.00 74.81 93 TRP A CA 1
ATOM 727 C C . TRP A 1 93 ? 0.467 -21.035 5.547 1.00 74.81 93 TRP A C 1
ATOM 729 O O . TRP A 1 93 ? 0.215 -21.250 6.732 1.00 74.81 93 TRP A O 1
ATOM 739 N N . ARG A 1 94 ? -0.343 -21.457 4.562 1.00 74.50 94 ARG A N 1
ATOM 740 C CA . ARG A 1 94 ? -1.616 -22.171 4.810 1.00 74.50 94 ARG A CA 1
ATOM 741 C C . ARG A 1 94 ? -1.426 -23.452 5.625 1.00 74.50 94 ARG A C 1
ATOM 743 O O . ARG A 1 94 ? -2.331 -23.860 6.347 1.00 74.50 94 ARG A O 1
ATOM 750 N N . ARG A 1 95 ? -0.258 -24.088 5.512 1.00 77.75 95 ARG A N 1
ATOM 751 C CA . ARG A 1 95 ? 0.116 -25.296 6.264 1.00 77.75 95 ARG A CA 1
ATOM 752 C C . ARG A 1 95 ? 0.756 -24.994 7.625 1.00 77.75 95 ARG A C 1
ATOM 754 O O . ARG A 1 95 ? 1.091 -25.930 8.343 1.00 77.75 95 ARG A O 1
ATOM 761 N N . GLY A 1 96 ? 0.936 -23.719 7.982 1.00 71.31 96 GLY A N 1
ATOM 762 C CA . GLY A 1 96 ? 1.587 -23.285 9.222 1.00 71.31 96 GLY A CA 1
ATOM 763 C C . GLY A 1 96 ? 3.101 -23.520 9.248 1.00 71.31 96 GLY A C 1
ATOM 764 O O . GLY A 1 96 ? 3.678 -23.619 10.326 1.00 71.31 96 GLY A O 1
ATOM 765 N N . MET A 1 97 ? 3.738 -23.660 8.080 1.00 60.25 97 MET A N 1
ATOM 766 C CA . MET A 1 97 ? 5.122 -24.134 7.943 1.00 60.25 97 MET A CA 1
ATOM 767 C C . MET A 1 97 ? 6.140 -23.040 7.601 1.00 60.25 97 MET A C 1
ATOM 769 O O . MET A 1 97 ? 7.315 -23.206 7.916 1.00 60.25 97 MET A O 1
ATOM 773 N N . ALA A 1 98 ? 5.731 -21.942 6.957 1.00 59.44 98 ALA A N 1
ATOM 774 C CA . ALA A 1 98 ? 6.636 -20.836 6.635 1.00 59.44 98 ALA A CA 1
ATOM 775 C C . ALA A 1 98 ? 6.552 -19.720 7.689 1.00 59.44 98 ALA A C 1
ATOM 777 O O . ALA A 1 98 ? 5.445 -19.250 7.980 1.00 59.44 98 ALA A O 1
ATOM 778 N N . PRO A 1 99 ? 7.691 -19.228 8.216 1.00 58.03 99 PRO A N 1
ATOM 779 C CA . PRO A 1 99 ? 7.709 -17.953 8.908 1.00 58.03 99 PRO A CA 1
ATOM 780 C C . PRO A 1 99 ? 7.477 -16.847 7.872 1.00 58.03 99 PRO A C 1
ATOM 782 O O . PRO A 1 99 ? 8.392 -16.392 7.200 1.00 58.03 99 PRO A O 1
ATOM 785 N N . VAL A 1 100 ? 6.230 -16.394 7.759 1.00 66.62 100 VAL A N 1
ATOM 786 C CA . VAL A 1 100 ? 5.842 -15.193 6.988 1.00 66.62 100 VAL A CA 1
ATOM 787 C C . VAL A 1 100 ? 6.147 -13.900 7.743 1.00 66.62 100 VAL A C 1
ATOM 789 O O . VAL A 1 100 ? 5.702 -12.815 7.376 1.00 66.62 100 VAL A O 1
ATOM 792 N N . ILE A 1 101 ? 6.875 -14.036 8.846 1.00 63.66 101 ILE A N 1
ATOM 793 C CA . ILE A 1 101 ? 7.186 -12.992 9.792 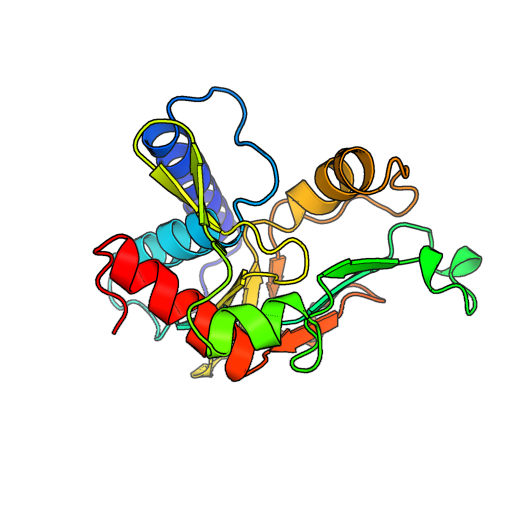1.00 63.66 101 ILE A CA 1
ATOM 794 C C . ILE A 1 101 ? 8.676 -13.080 10.106 1.00 63.66 101 ILE A C 1
ATOM 796 O O . ILE A 1 101 ? 9.140 -14.093 10.633 1.00 63.66 101 ILE A O 1
ATOM 800 N N . THR A 1 102 ? 9.406 -12.003 9.847 1.00 65.38 102 THR A N 1
ATOM 801 C CA . THR A 1 102 ? 10.793 -11.855 10.291 1.00 65.38 102 THR A CA 1
ATOM 802 C C . THR A 1 102 ? 10.823 -11.029 11.566 1.00 65.38 102 THR A C 1
ATOM 804 O O . THR A 1 102 ? 10.033 -10.099 11.739 1.00 65.38 102 THR A O 1
ATOM 807 N N . ARG A 1 103 ? 11.731 -11.363 12.485 1.00 61.16 103 ARG A N 1
ATOM 808 C CA . ARG A 1 103 ? 11.921 -10.569 13.695 1.00 61.16 103 ARG A CA 1
ATOM 809 C C . ARG A 1 103 ? 12.901 -9.427 13.423 1.00 61.16 103 ARG A C 1
ATOM 811 O O . ARG A 1 103 ? 14.085 -9.679 13.223 1.00 61.16 103 ARG A O 1
ATOM 818 N N . ALA A 1 104 ? 12.419 -8.188 13.456 1.00 60.50 104 ALA A N 1
ATOM 819 C CA . ALA A 1 104 ? 13.245 -6.982 13.431 1.00 60.50 104 ALA A CA 1
ATOM 820 C C . ALA A 1 104 ? 13.256 -6.376 14.844 1.00 60.50 104 ALA A C 1
ATOM 822 O O . ALA A 1 104 ? 12.306 -5.717 15.271 1.00 60.50 104 ALA A O 1
ATOM 823 N N . GLY A 1 105 ? 14.287 -6.696 15.631 1.00 64.25 105 GLY A N 1
ATOM 824 C CA . GLY A 1 105 ? 14.353 -6.323 17.048 1.00 64.25 105 GLY A CA 1
ATOM 825 C C . GLY A 1 105 ? 13.244 -6.977 17.886 1.00 64.25 105 GLY A C 1
ATOM 826 O O . GLY A 1 105 ? 13.137 -8.202 17.962 1.00 64.25 105 GLY A O 1
ATOM 827 N N . ASN A 1 106 ? 12.394 -6.169 18.524 1.00 58.03 106 ASN A N 1
ATOM 828 C CA . ASN A 1 106 ? 11.250 -6.660 19.308 1.00 58.03 106 ASN A CA 1
ATOM 829 C C . ASN A 1 106 ? 9.974 -6.858 18.480 1.00 58.03 106 ASN A C 1
ATOM 831 O O . ASN A 1 106 ? 8.929 -7.167 19.046 1.00 58.03 106 ASN A O 1
ATOM 835 N N . ARG A 1 107 ? 10.049 -6.696 17.156 1.00 61.28 107 ARG A N 1
ATOM 836 C CA . ARG A 1 107 ? 8.882 -6.688 16.275 1.00 61.28 107 ARG A CA 1
ATOM 837 C C . ARG A 1 107 ? 8.858 -7.866 15.332 1.00 61.28 107 ARG A C 1
ATOM 839 O O . ARG A 1 107 ? 9.890 -8.378 14.915 1.00 61.28 107 ARG A O 1
ATOM 846 N N . LEU A 1 108 ? 7.641 -8.233 14.979 1.00 64.75 108 LEU A N 1
ATOM 847 C CA . LEU A 1 108 ? 7.293 -9.187 13.946 1.00 64.75 108 LEU A CA 1
ATOM 848 C C . LEU A 1 108 ? 6.948 -8.386 12.683 1.00 64.75 108 LEU A C 1
ATOM 850 O O . LEU A 1 108 ? 6.025 -7.585 12.739 1.00 64.75 108 LEU A O 1
ATOM 854 N N . VAL A 1 109 ? 7.670 -8.565 11.578 1.00 67.19 109 VAL A N 1
ATOM 855 C CA . VAL A 1 109 ? 7.445 -7.855 10.304 1.00 67.19 109 VAL A CA 1
ATOM 856 C C . VAL A 1 109 ? 6.991 -8.850 9.250 1.00 67.19 109 VAL A C 1
ATOM 858 O O . VAL A 1 109 ? 7.616 -9.899 9.108 1.00 67.19 109 VAL A O 1
ATOM 861 N N . LEU A 1 110 ? 5.934 -8.518 8.505 1.00 70.00 110 LEU A N 1
ATOM 862 C CA . LEU A 1 110 ? 5.485 -9.311 7.362 1.00 70.00 110 LEU A CA 1
ATOM 863 C C . LEU A 1 110 ? 6.630 -9.453 6.350 1.00 70.00 110 LEU A C 1
ATOM 865 O O . LEU A 1 110 ? 7.077 -8.473 5.766 1.00 70.00 110 LEU A O 1
ATOM 869 N N . SER A 1 111 ? 7.079 -10.682 6.130 1.00 69.88 111 SER A N 1
ATOM 870 C CA . SER A 1 111 ? 8.170 -11.018 5.214 1.00 69.88 111 SER A CA 1
ATOM 871 C C . SER A 1 111 ? 7.637 -11.675 3.939 1.00 69.88 111 SER A C 1
ATOM 873 O O . SER A 1 111 ? 8.198 -12.668 3.480 1.00 69.88 111 SER A O 1
ATOM 875 N N . LEU A 1 112 ? 6.535 -11.142 3.402 1.00 73.25 112 LEU A N 1
ATOM 876 C CA . LEU A 1 112 ? 5.918 -11.580 2.146 1.00 73.25 112 LEU A CA 1
ATOM 877 C C . LEU A 1 112 ? 6.077 -10.483 1.087 1.00 73.25 112 LEU A C 1
ATOM 879 O O . LEU A 1 112 ? 5.204 -9.618 0.988 1.00 73.25 112 LEU A O 1
ATOM 883 N N . PRO A 1 113 ? 7.182 -10.475 0.319 1.00 67.75 113 PRO A N 1
ATOM 884 C CA . PRO A 1 113 ? 7.396 -9.484 -0.735 1.00 67.75 113 PRO A CA 1
ATOM 885 C C . PRO A 1 113 ? 6.356 -9.572 -1.861 1.00 67.75 113 PRO A C 1
ATOM 887 O O . PRO A 1 113 ? 6.255 -8.642 -2.651 1.00 67.75 113 PRO A O 1
ATOM 890 N N . GLU A 1 114 ? 5.575 -10.651 -1.938 1.00 78.81 114 GLU A N 1
ATOM 891 C CA . GLU A 1 114 ? 4.470 -10.813 -2.882 1.00 78.81 114 GLU A CA 1
ATOM 892 C C . GLU A 1 114 ? 3.133 -10.186 -2.432 1.00 78.81 114 GLU A C 1
ATOM 894 O O . GLU A 1 114 ? 2.212 -10.076 -3.241 1.00 78.81 114 GLU A O 1
ATOM 899 N N . VAL A 1 115 ? 2.991 -9.770 -1.165 1.00 86.56 115 VAL A N 1
ATOM 900 C CA . VAL A 1 115 ? 1.745 -9.177 -0.642 1.00 86.56 115 VAL A CA 1
ATOM 901 C C . VAL A 1 115 ? 1.881 -7.669 -0.516 1.00 86.56 115 VAL A C 1
ATOM 903 O O . VAL A 1 115 ? 2.729 -7.174 0.226 1.00 86.56 115 VAL A O 1
ATOM 906 N N . HIS A 1 116 ? 0.954 -6.937 -1.132 1.00 93.44 116 HIS A N 1
ATOM 907 C CA . HIS A 1 116 ? 0.713 -5.543 -0.779 1.00 93.44 116 HIS A CA 1
ATOM 908 C C . HIS A 1 116 ? -0.438 -5.415 0.211 1.00 93.44 116 HIS A C 1
ATOM 910 O O . HIS A 1 116 ? -1.407 -6.171 0.134 1.00 93.44 116 HIS A O 1
ATOM 916 N N . VAL A 1 117 ? -0.356 -4.437 1.115 1.00 94.50 117 VAL A N 1
ATOM 917 C CA . VAL A 1 117 ? -1.392 -4.145 2.117 1.00 94.50 117 VAL A CA 1
ATOM 918 C C . VAL A 1 117 ? -1.768 -2.672 2.039 1.00 94.50 117 VAL A C 1
ATOM 920 O O . VAL A 1 117 ? -0.898 -1.805 2.033 1.00 94.50 117 VAL A O 1
ATOM 923 N N . TRP A 1 118 ? -3.066 -2.392 1.993 1.00 96.56 118 TRP A N 1
ATOM 924 C CA . TRP A 1 118 ? -3.614 -1.039 1.911 1.00 96.56 118 TRP A CA 1
ATOM 925 C C . TRP A 1 118 ? -4.922 -0.932 2.701 1.00 96.56 118 TRP A C 1
ATOM 927 O O . TRP A 1 118 ? -5.422 -1.910 3.262 1.00 96.56 118 TRP A O 1
ATOM 937 N N . LEU A 1 119 ? -5.486 0.269 2.761 1.00 97.31 119 LEU A N 1
ATOM 938 C CA . LEU A 1 119 ? -6.768 0.547 3.395 1.00 97.31 119 LEU A CA 1
ATOM 939 C C . LEU A 1 119 ? -7.846 0.795 2.343 1.00 97.31 119 LEU A C 1
ATOM 941 O O . LEU A 1 119 ? -7.579 1.295 1.252 1.00 97.31 119 LEU A O 1
ATOM 945 N N . ALA A 1 120 ? -9.088 0.471 2.680 1.00 96.31 120 ALA A N 1
ATOM 946 C CA . ALA A 1 120 ? -10.237 0.770 1.842 1.00 96.31 120 ALA A CA 1
ATOM 947 C C . ALA A 1 120 ? -11.387 1.354 2.660 1.00 96.31 120 ALA A C 1
ATOM 949 O O . ALA A 1 120 ? -11.673 0.885 3.767 1.00 96.31 120 ALA A O 1
ATOM 950 N N . LEU A 1 121 ? -12.079 2.326 2.068 1.00 95.25 121 LEU A N 1
ATOM 951 C CA . LEU A 1 121 ? -13.402 2.773 2.498 1.00 95.25 121 LEU A CA 1
ATOM 952 C C . LEU A 1 121 ? -14.418 2.097 1.565 1.00 95.25 121 LEU A C 1
ATOM 954 O O . LEU A 1 121 ? -14.633 2.578 0.451 1.00 95.25 121 LEU A O 1
ATOM 958 N N . PRO A 1 122 ? -14.981 0.932 1.940 1.00 92.88 122 PRO A N 1
ATOM 959 C CA . PRO A 1 122 ? -15.781 0.118 1.028 1.00 92.88 122 PRO A CA 1
ATOM 960 C C . PRO A 1 122 ? -17.075 0.809 0.596 1.00 92.88 122 PRO A C 1
ATOM 962 O O . PRO A 1 122 ? -17.494 0.633 -0.546 1.00 92.88 122 PRO A O 1
ATOM 965 N N . ASP A 1 123 ? -17.679 1.599 1.485 1.00 92.69 123 ASP A N 1
ATOM 966 C CA . ASP A 1 123 ? -18.946 2.287 1.221 1.00 92.69 123 ASP A CA 1
ATOM 967 C C . ASP A 1 123 ? -18.768 3.372 0.141 1.00 92.69 123 ASP A C 1
ATOM 969 O O . ASP A 1 123 ? -19.649 3.567 -0.694 1.00 92.69 123 ASP A O 1
ATOM 973 N N . ASP A 1 124 ? -17.579 3.983 0.090 1.00 90.75 124 ASP A N 1
ATOM 974 C CA . ASP A 1 124 ? -17.205 5.029 -0.870 1.00 90.75 124 ASP A CA 1
ATOM 975 C C . ASP A 1 124 ? -16.372 4.501 -2.054 1.00 90.75 124 ASP A C 1
ATOM 977 O O . ASP A 1 124 ? -16.027 5.255 -2.961 1.00 90.75 124 ASP A O 1
ATOM 981 N N . LYS A 1 125 ? -16.027 3.204 -2.058 1.00 92.69 125 LYS A N 1
ATOM 982 C CA . LYS A 1 125 ? -15.124 2.562 -3.037 1.00 92.69 125 LYS A CA 1
ATOM 983 C C . LYS A 1 125 ? -13.769 3.273 -3.176 1.00 92.69 125 LYS A C 1
ATOM 985 O O . LYS A 1 125 ? -13.200 3.337 -4.266 1.00 92.69 125 LYS A O 1
ATOM 990 N N . VAL A 1 126 ? -13.248 3.790 -2.066 1.00 94.88 126 VAL A N 1
ATOM 991 C CA . VAL A 1 126 ? -11.959 4.489 -2.020 1.00 94.88 126 VAL A CA 1
ATOM 992 C C . VAL A 1 126 ? -10.857 3.528 -1.591 1.00 94.88 126 VAL A C 1
ATOM 994 O O . VAL A 1 126 ? -11.005 2.801 -0.606 1.00 94.88 126 VAL A O 1
ATOM 997 N N . ILE A 1 127 ? -9.738 3.570 -2.309 1.00 96.06 127 ILE A N 1
ATOM 998 C CA . ILE A 1 127 ? -8.462 2.966 -1.933 1.00 96.06 127 ILE A CA 1
ATOM 999 C C . ILE A 1 127 ? -7.599 4.037 -1.268 1.00 96.06 127 ILE A C 1
ATOM 1001 O O . ILE A 1 127 ? -7.484 5.160 -1.760 1.00 96.06 127 ILE A O 1
ATOM 1005 N N . ILE A 1 128 ? -6.988 3.664 -0.149 1.00 96.81 128 ILE A N 1
ATOM 1006 C CA . ILE A 1 128 ? -6.029 4.471 0.594 1.00 96.81 128 ILE A CA 1
ATOM 1007 C C . ILE A 1 128 ? -4.749 3.646 0.727 1.00 96.81 128 ILE A C 1
ATOM 1009 O O . ILE A 1 128 ? -4.700 2.671 1.477 1.00 96.81 128 ILE A O 1
ATOM 1013 N N . ASP A 1 129 ? -3.704 4.039 0.012 1.00 96.38 129 ASP A N 1
ATOM 1014 C CA . ASP A 1 129 ? -2.386 3.418 0.101 1.00 96.38 129 ASP A CA 1
ATOM 1015 C C . ASP A 1 129 ? -1.363 4.465 0.541 1.00 96.38 129 ASP A C 1
ATOM 1017 O O . ASP A 1 129 ? -0.866 5.281 -0.232 1.00 96.38 129 ASP A O 1
ATOM 1021 N N . LEU A 1 130 ? -1.056 4.437 1.836 1.00 95.56 130 LEU A N 1
ATOM 1022 C CA . LEU A 1 130 ? -0.108 5.352 2.472 1.00 95.56 130 LEU A CA 1
ATOM 1023 C C . LEU A 1 130 ? 1.356 4.937 2.241 1.00 95.56 130 LEU A C 1
ATOM 1025 O O . LEU A 1 130 ? 2.266 5.531 2.813 1.00 95.56 130 LEU A O 1
ATOM 1029 N N . SER A 1 131 ? 1.601 3.900 1.436 1.00 93.25 131 SER A N 1
ATOM 1030 C CA . SER A 1 131 ? 2.942 3.414 1.105 1.00 93.25 131 SER A CA 1
ATOM 1031 C C . SER A 1 131 ? 3.333 3.647 -0.358 1.00 93.25 131 SER A C 1
ATOM 1033 O O . SER A 1 131 ? 4.489 3.419 -0.716 1.00 93.25 131 SER A O 1
ATOM 1035 N N . THR A 1 132 ? 2.423 4.177 -1.182 1.00 93.88 132 THR A N 1
ATOM 1036 C CA . THR A 1 132 ? 2.619 4.450 -2.616 1.00 93.88 132 THR A CA 1
ATOM 1037 C C . THR A 1 132 ? 3.882 5.265 -2.923 1.00 93.88 132 THR A C 1
ATOM 1039 O O . THR A 1 132 ? 4.649 4.899 -3.814 1.00 93.88 132 THR A O 1
ATOM 1042 N N . GLY A 1 133 ? 4.186 6.309 -2.145 1.00 93.06 133 GLY A N 1
ATOM 1043 C CA . GLY A 1 133 ? 5.385 7.133 -2.357 1.00 93.06 133 GLY A CA 1
ATOM 1044 C C . GLY A 1 133 ? 6.709 6.385 -2.161 1.00 93.06 133 GLY A C 1
ATOM 1045 O O . GLY A 1 133 ? 7.774 6.889 -2.512 1.00 93.06 133 GLY A O 1
ATOM 1046 N N . ARG A 1 134 ? 6.663 5.168 -1.608 1.00 91.12 134 ARG A N 1
ATOM 1047 C CA . ARG A 1 134 ? 7.833 4.334 -1.306 1.00 91.12 134 ARG A CA 1
ATOM 1048 C C . ARG A 1 134 ? 8.157 3.344 -2.427 1.00 91.12 134 ARG A C 1
ATOM 1050 O O . ARG A 1 134 ? 9.220 2.726 -2.379 1.00 91.12 134 ARG A O 1
ATOM 1057 N N . LEU A 1 135 ? 7.287 3.203 -3.430 1.00 92.00 135 LEU A N 1
ATOM 1058 C CA . LEU A 1 135 ? 7.459 2.252 -4.534 1.00 92.00 135 LEU A CA 1
ATOM 1059 C C . LEU A 1 135 ? 8.780 2.434 -5.306 1.00 92.00 135 LEU A C 1
ATOM 1061 O O . LEU A 1 135 ? 9.430 1.422 -5.561 1.00 92.00 135 LEU A O 1
ATOM 1065 N N . PRO A 1 136 ? 9.265 3.658 -5.614 1.00 93.25 136 PRO A N 1
ATOM 1066 C CA . PRO A 1 136 ? 10.547 3.822 -6.307 1.00 93.25 136 PRO A CA 1
ATOM 1067 C C . PRO A 1 136 ? 11.736 3.289 -5.501 1.00 93.25 136 PRO A C 1
ATOM 1069 O O . PRO A 1 136 ? 12.609 2.608 -6.039 1.00 93.25 136 PRO A O 1
ATOM 1072 N N . ALA A 1 137 ? 11.752 3.554 -4.192 1.00 90.69 137 ALA A N 1
ATOM 1073 C CA . ALA A 1 137 ? 12.784 3.036 -3.301 1.00 90.69 137 ALA A CA 1
ATOM 1074 C C . ALA A 1 137 ? 12.696 1.505 -3.184 1.00 90.69 137 ALA A C 1
ATOM 1076 O O . ALA A 1 137 ? 13.719 0.826 -3.257 1.00 90.69 137 ALA A O 1
ATOM 1077 N N . ALA A 1 138 ? 11.479 0.957 -3.079 1.00 88.19 138 ALA A N 1
ATOM 1078 C CA . ALA A 1 138 ? 11.241 -0.484 -3.067 1.00 88.19 138 ALA A CA 1
ATOM 1079 C C . ALA A 1 138 ? 11.727 -1.162 -4.358 1.00 88.19 138 ALA A C 1
ATOM 1081 O O . ALA A 1 138 ? 12.462 -2.143 -4.286 1.00 88.19 138 ALA A O 1
ATOM 1082 N N . CYS A 1 139 ? 11.403 -0.598 -5.523 1.00 89.94 139 CYS A N 1
ATOM 1083 C CA . CYS A 1 139 ? 11.851 -1.068 -6.835 1.00 89.94 139 CYS A CA 1
ATOM 1084 C C . CYS A 1 139 ? 13.378 -1.164 -6.914 1.00 89.94 139 CYS A C 1
ATOM 1086 O O . CYS A 1 139 ? 13.929 -2.203 -7.291 1.00 89.94 139 CYS A O 1
ATOM 1088 N N . LYS A 1 140 ? 14.071 -0.111 -6.471 1.00 90.56 140 LYS A N 1
ATOM 1089 C CA . LYS A 1 140 ? 15.532 -0.073 -6.466 1.00 90.56 140 LYS A CA 1
ATOM 1090 C C . LYS A 1 140 ? 16.143 -1.097 -5.518 1.00 90.56 140 LYS A C 1
ATOM 1092 O O . LYS A 1 140 ? 17.072 -1.797 -5.902 1.00 90.56 140 LYS A O 1
ATOM 1097 N N . THR A 1 141 ? 15.652 -1.196 -4.288 1.00 85.38 141 THR A N 1
ATOM 1098 C CA . THR A 1 141 ? 16.261 -2.082 -3.287 1.00 85.38 141 THR A CA 1
ATOM 1099 C C . THR A 1 141 ? 15.925 -3.554 -3.507 1.00 85.38 141 THR A C 1
ATOM 1101 O O . THR A 1 141 ? 16.793 -4.395 -3.297 1.00 85.38 141 THR A O 1
ATOM 1104 N N . ILE A 1 142 ? 14.692 -3.875 -3.910 1.00 83.38 142 ILE A N 1
ATOM 1105 C CA . ILE A 1 142 ? 14.225 -5.263 -4.046 1.00 83.38 142 ILE A CA 1
ATOM 1106 C C . ILE A 1 142 ? 14.652 -5.852 -5.393 1.00 83.38 142 ILE A C 1
ATOM 1108 O O . ILE A 1 142 ? 15.131 -6.981 -5.435 1.00 83.38 142 ILE A O 1
ATOM 1112 N N . LEU A 1 143 ? 14.498 -5.097 -6.488 1.00 85.12 143 LEU A N 1
ATOM 1113 C CA . LEU A 1 143 ? 14.758 -5.595 -7.846 1.00 85.12 143 LEU A CA 1
ATOM 1114 C C . LEU A 1 143 ? 16.056 -5.058 -8.462 1.00 85.12 143 LEU A C 1
ATOM 1116 O O . LEU A 1 143 ? 16.436 -5.494 -9.546 1.00 85.12 143 LEU A O 1
ATOM 1120 N N . GLY A 1 144 ? 16.731 -4.096 -7.824 1.00 89.38 144 GLY A N 1
ATOM 1121 C CA . GLY A 1 144 ? 17.901 -3.436 -8.413 1.00 89.38 144 GLY A CA 1
ATOM 1122 C C . GLY A 1 144 ? 17.559 -2.539 -9.608 1.00 89.38 144 GLY A C 1
ATOM 1123 O O . GLY A 1 144 ? 18.450 -2.187 -10.378 1.00 89.38 144 GLY A O 1
ATOM 1124 N N . MET A 1 145 ? 16.279 -2.197 -9.794 1.00 90.44 145 MET A N 1
ATOM 1125 C CA . MET A 1 145 ? 15.785 -1.479 -10.971 1.00 90.44 145 MET A CA 1
ATOM 1126 C C . MET A 1 145 ? 15.505 -0.008 -10.668 1.00 90.44 145 MET A C 1
ATOM 1128 O O . MET A 1 145 ? 14.956 0.333 -9.622 1.00 90.44 145 MET A O 1
ATOM 1132 N N . GLU A 1 146 ? 15.819 0.864 -11.623 1.00 92.06 146 GLU A N 1
ATOM 1133 C CA . GLU A 1 146 ? 15.497 2.289 -11.526 1.00 92.06 146 GLU A CA 1
ATOM 1134 C C . GLU A 1 146 ? 14.026 2.563 -11.882 1.00 92.06 146 GLU A C 1
ATOM 1136 O O . GLU A 1 146 ? 13.425 1.897 -12.738 1.00 92.06 146 GLU A O 1
ATOM 1141 N N . TRP A 1 147 ? 13.467 3.584 -11.228 1.00 94.19 147 TRP A N 1
ATOM 1142 C CA . TRP A 1 147 ? 12.143 4.127 -11.522 1.00 94.19 147 TRP A CA 1
ATOM 1143 C C . TRP A 1 147 ? 12.274 5.267 -12.533 1.00 94.19 147 TRP A C 1
ATOM 1145 O O . TRP A 1 147 ? 12.825 6.321 -12.226 1.00 94.19 147 TRP A O 1
ATOM 1155 N N . LEU A 1 148 ? 11.795 5.036 -13.751 1.00 93.56 148 LEU A N 1
ATOM 1156 C CA . LEU A 1 148 ? 11.909 5.944 -14.893 1.00 93.56 148 LEU A CA 1
ATOM 1157 C C . LEU A 1 148 ? 10.598 6.680 -15.210 1.00 93.56 148 LEU A C 1
ATOM 1159 O O . LEU A 1 148 ? 10.612 7.661 -15.950 1.00 93.56 148 LEU A O 1
ATOM 1163 N N . ALA A 1 149 ? 9.464 6.206 -14.690 1.00 92.25 149 ALA A N 1
ATOM 1164 C CA . ALA A 1 149 ? 8.183 6.901 -14.770 1.00 92.25 149 ALA A CA 1
ATOM 1165 C C . ALA A 1 149 ? 8.185 8.171 -13.890 1.00 92.25 149 ALA A C 1
ATOM 1167 O O . ALA A 1 149 ? 9.032 8.305 -13.000 1.00 92.25 149 ALA A O 1
ATOM 1168 N N . PRO A 1 150 ? 7.221 9.094 -14.072 1.00 91.38 150 PRO A N 1
ATOM 1169 C CA . PRO A 1 150 ? 6.972 10.144 -13.091 1.00 91.38 150 PRO A CA 1
ATOM 1170 C C . PRO A 1 150 ? 6.845 9.563 -11.669 1.00 91.38 150 PRO A C 1
ATOM 1172 O O . PRO A 1 150 ? 6.314 8.458 -11.502 1.00 91.38 150 PRO A O 1
ATOM 1175 N N . PRO A 1 151 ? 7.347 10.264 -10.636 1.00 90.44 151 PRO A N 1
ATOM 1176 C CA . PRO A 1 151 ? 7.274 9.765 -9.272 1.00 90.44 151 PRO A CA 1
ATOM 1177 C C . PRO A 1 151 ? 5.805 9.625 -8.837 1.00 90.44 151 PRO A C 1
ATOM 1179 O O . PRO A 1 151 ? 5.002 10.521 -9.117 1.00 90.44 151 PRO A O 1
ATOM 1182 N N . PRO A 1 152 ? 5.441 8.528 -8.150 1.00 93.19 152 PRO A N 1
ATOM 1183 C CA . PRO A 1 152 ? 4.098 8.373 -7.614 1.00 93.19 152 PRO A CA 1
ATOM 1184 C C . PRO A 1 152 ? 3.841 9.401 -6.495 1.00 93.19 152 PRO A C 1
ATOM 1186 O O . PRO A 1 152 ? 4.791 9.943 -5.917 1.00 93.19 152 PRO A O 1
ATOM 1189 N N . PRO A 1 153 ? 2.569 9.688 -6.161 1.00 93.94 153 PRO A N 1
ATOM 1190 C CA . PRO A 1 153 ? 2.252 10.569 -5.042 1.00 93.94 153 PRO A CA 1
ATOM 1191 C C . PRO A 1 153 ? 2.749 9.971 -3.716 1.00 93.94 153 PRO A C 1
ATOM 1193 O O . PRO A 1 153 ? 2.932 8.760 -3.601 1.00 93.94 153 PRO A O 1
ATOM 1196 N N . ALA A 1 154 ? 2.931 10.815 -2.692 1.00 94.19 154 ALA A N 1
ATOM 1197 C CA . ALA A 1 154 ? 3.371 10.371 -1.361 1.00 94.19 154 ALA A CA 1
ATOM 1198 C C . ALA A 1 154 ? 2.478 9.248 -0.802 1.00 94.19 154 ALA A C 1
ATOM 1200 O O . ALA A 1 154 ? 2.963 8.258 -0.254 1.00 94.19 154 ALA A O 1
ATOM 1201 N N . TYR A 1 155 ? 1.175 9.383 -1.030 1.00 95.38 155 TYR A N 1
ATOM 1202 C CA . TYR A 1 155 ? 0.160 8.375 -0.785 1.00 95.38 155 TYR A CA 1
ATOM 1203 C C . TYR A 1 155 ? -0.888 8.425 -1.898 1.00 95.38 155 TYR A C 1
ATOM 1205 O O . TYR A 1 155 ? -1.079 9.454 -2.549 1.00 95.38 155 TYR A O 1
ATOM 1213 N N . LEU A 1 156 ? -1.602 7.324 -2.085 1.00 95.50 156 LEU A N 1
ATOM 1214 C CA . LEU A 1 156 ? -2.796 7.261 -2.913 1.00 95.50 156 LEU A CA 1
ATOM 1215 C C . LEU A 1 156 ? -4.037 7.372 -2.028 1.00 95.50 156 LEU A C 1
ATOM 1217 O O . LEU A 1 156 ? -4.146 6.685 -1.014 1.00 95.50 156 LEU A O 1
ATOM 1221 N N . TRP A 1 157 ? -4.985 8.219 -2.420 1.00 95.31 157 TRP A N 1
ATOM 1222 C CA . TRP A 1 157 ? -6.305 8.302 -1.799 1.00 95.31 157 TRP A CA 1
ATOM 1223 C C . TRP A 1 157 ? -7.330 8.641 -2.871 1.00 95.31 157 TRP A C 1
ATOM 1225 O O . TRP A 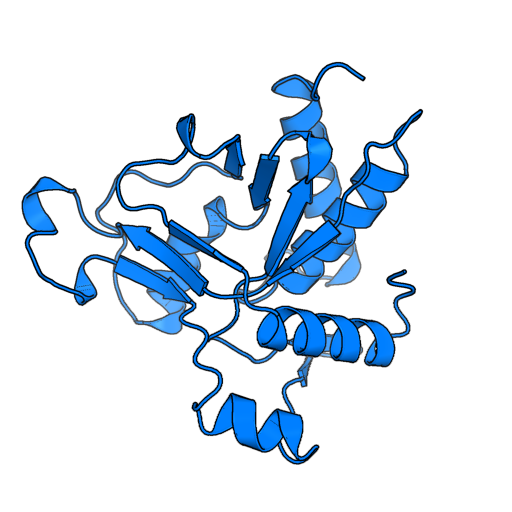1 157 ? -7.509 9.814 -3.211 1.00 95.31 157 TRP A O 1
ATOM 1235 N N . GLY A 1 158 ? -8.005 7.627 -3.399 1.00 93.44 158 GLY A N 1
ATOM 1236 C CA . GLY A 1 158 ? -8.905 7.818 -4.529 1.00 93.44 158 GLY A CA 1
ATOM 1237 C C . GLY A 1 158 ? -9.717 6.585 -4.888 1.00 93.44 158 GLY A C 1
ATOM 1238 O O . GLY A 1 158 ? -9.532 5.496 -4.344 1.00 93.44 158 GLY A O 1
ATOM 1239 N N . THR A 1 159 ? -10.656 6.789 -5.795 1.00 93.12 159 THR A N 1
ATOM 1240 C CA . THR A 1 159 ? -11.460 5.744 -6.425 1.00 93.12 159 THR A CA 1
ATOM 1241 C C . THR A 1 159 ? -10.725 5.155 -7.632 1.00 93.12 159 THR A C 1
ATOM 1243 O O . THR A 1 159 ? -9.613 5.562 -7.962 1.00 93.12 159 THR A O 1
ATOM 1246 N N . ALA A 1 160 ? -11.352 4.204 -8.328 1.00 87.69 160 ALA A N 1
ATOM 1247 C CA . ALA A 1 160 ? -10.815 3.672 -9.580 1.00 87.69 160 ALA A CA 1
ATOM 1248 C C . ALA A 1 160 ? -10.628 4.750 -10.670 1.00 87.69 160 ALA A C 1
ATOM 1250 O O . ALA A 1 160 ? -9.761 4.590 -11.521 1.00 87.69 160 ALA A O 1
ATOM 1251 N N . GLU A 1 161 ? -11.406 5.837 -10.642 1.00 88.56 161 GLU A N 1
ATOM 1252 C CA . GLU A 1 161 ? -11.297 6.942 -11.610 1.00 88.56 161 GLU A CA 1
ATOM 1253 C C . GLU A 1 161 ? -10.073 7.832 -11.346 1.00 88.56 161 GLU A C 1
ATOM 1255 O O . GLU A 1 161 ? -9.547 8.449 -12.268 1.00 88.56 161 GLU A O 1
ATOM 1260 N N . ASP A 1 162 ? -9.591 7.855 -10.102 1.00 89.81 162 ASP A N 1
ATOM 1261 C CA . ASP A 1 162 ? -8.417 8.625 -9.681 1.00 89.81 162 ASP A CA 1
ATOM 1262 C C . ASP A 1 162 ? -7.099 7.856 -9.890 1.00 89.81 162 ASP A C 1
ATOM 1264 O O . ASP A 1 162 ? -6.015 8.385 -9.628 1.00 89.81 162 ASP A O 1
ATOM 1268 N N . MET A 1 163 ? -7.173 6.588 -10.312 1.00 88.31 163 MET A N 1
ATOM 1269 C CA . MET A 1 163 ? -6.004 5.725 -10.458 1.00 88.31 163 MET A CA 1
ATOM 1270 C C . MET A 1 163 ? -5.109 6.202 -11.604 1.00 88.31 163 MET A C 1
ATOM 1272 O O . MET A 1 163 ? -5.581 6.344 -12.736 1.00 88.31 163 MET A O 1
ATOM 1276 N N . PRO A 1 164 ? -3.799 6.390 -11.359 1.00 88.31 164 PRO A N 1
ATOM 1277 C CA . PRO A 1 164 ? -2.850 6.639 -12.432 1.00 88.31 164 PRO A CA 1
ATOM 1278 C C . PRO A 1 164 ? -2.872 5.512 -13.465 1.00 88.31 164 PRO A C 1
ATOM 1280 O O . PRO A 1 164 ? -3.105 4.347 -13.141 1.00 88.31 164 PRO A O 1
ATOM 1283 N N . PHE A 1 165 ? -2.592 5.850 -14.722 1.00 87.25 165 PHE A N 1
ATOM 1284 C CA . PHE A 1 165 ? -2.517 4.854 -15.786 1.00 87.25 165 PHE A CA 1
ATOM 1285 C C . PHE A 1 165 ? -1.516 3.739 -15.434 1.00 87.25 165 PHE A C 1
ATOM 1287 O O . PHE A 1 165 ? -0.398 4.012 -14.998 1.00 87.25 165 PHE A O 1
ATOM 1294 N N . GLY A 1 166 ? -1.933 2.484 -15.620 1.00 86.19 166 GLY A N 1
ATOM 1295 C CA . GLY A 1 166 ? -1.129 1.302 -15.294 1.00 86.19 166 GLY A CA 1
ATOM 1296 C C . GLY A 1 166 ? -1.018 0.984 -13.797 1.00 86.19 166 GLY A C 1
ATOM 1297 O O . GLY A 1 166 ? -0.383 -0.008 -13.444 1.00 86.19 166 GLY A O 1
ATOM 1298 N N . ALA A 1 167 ? -1.639 1.776 -12.914 1.00 91.94 167 ALA A N 1
ATOM 1299 C CA . ALA A 1 167 ? -1.817 1.393 -11.521 1.00 91.94 167 ALA A CA 1
ATOM 1300 C C . ALA A 1 167 ? -2.969 0.383 -11.399 1.00 91.94 167 ALA A C 1
ATOM 1302 O O . ALA A 1 167 ? -4.069 0.604 -11.908 1.00 91.94 167 ALA A O 1
ATOM 1303 N N . MET A 1 168 ? -2.732 -0.727 -10.706 1.00 92.75 168 MET A N 1
ATOM 1304 C CA . MET A 1 168 ? -3.732 -1.767 -10.470 1.00 92.75 168 MET A CA 1
ATOM 1305 C C . MET A 1 168 ? -3.680 -2.222 -9.019 1.00 92.75 168 MET A C 1
ATOM 1307 O O . MET A 1 168 ? -2.603 -2.463 -8.488 1.00 92.75 168 MET A O 1
ATOM 1311 N N . TYR A 1 169 ? -4.852 -2.406 -8.413 1.00 94.88 169 TYR A N 1
ATOM 1312 C CA . TYR A 1 169 ? -5.017 -3.012 -7.094 1.00 94.88 169 TYR A CA 1
ATOM 1313 C C . TYR A 1 169 ? -6.025 -4.151 -7.195 1.00 94.88 169 TYR A C 1
ATOM 1315 O O . TYR A 1 169 ? -7.155 -3.955 -7.645 1.00 94.88 169 TYR A O 1
ATOM 1323 N N . GLN A 1 170 ? -5.630 -5.339 -6.752 1.00 95.31 170 GLN A N 1
ATOM 1324 C CA . GLN A 1 170 ? -6.476 -6.522 -6.751 1.00 95.31 170 GLN A CA 1
ATOM 1325 C C . GLN A 1 170 ? -6.456 -7.161 -5.366 1.00 95.31 170 GLN A C 1
ATOM 1327 O O . GLN A 1 170 ? -5.505 -7.838 -4.977 1.00 95.31 170 GLN A O 1
ATOM 1332 N N . ALA A 1 171 ? -7.536 -6.949 -4.616 1.00 95.06 171 ALA A N 1
ATOM 1333 C CA . ALA A 1 171 ? -7.717 -7.589 -3.322 1.00 95.06 171 ALA A CA 1
ATOM 1334 C C . ALA A 1 171 ? -7.855 -9.111 -3.480 1.00 95.06 171 ALA A C 1
ATOM 1336 O O . ALA A 1 171 ? -8.581 -9.598 -4.349 1.00 95.06 171 ALA A O 1
ATOM 1337 N N . SER A 1 172 ? -7.207 -9.860 -2.592 1.00 95.06 172 SER A N 1
ATOM 1338 C CA . SER A 1 172 ? -7.305 -11.315 -2.516 1.00 95.06 172 SER A CA 1
ATOM 1339 C C . SER A 1 172 ? -7.749 -11.731 -1.126 1.00 95.06 172 SER A C 1
ATOM 1341 O O . SER A 1 172 ? -7.126 -11.383 -0.123 1.00 95.06 172 SER A O 1
ATOM 1343 N N . ARG A 1 173 ? -8.801 -12.554 -1.056 1.00 91.81 173 ARG A N 1
ATOM 1344 C CA . ARG A 1 173 ? -9.293 -13.063 0.226 1.00 91.81 173 ARG A CA 1
ATOM 1345 C C . ARG A 1 173 ? -8.207 -13.810 1.001 1.00 91.81 173 ARG A C 1
ATOM 1347 O O . ARG A 1 173 ? -8.092 -13.626 2.206 1.00 91.81 173 ARG A O 1
ATOM 1354 N N . SER A 1 174 ? -7.387 -14.603 0.313 1.00 88.81 174 SER A N 1
ATOM 1355 C CA . SER A 1 174 ? -6.336 -15.376 0.979 1.00 88.81 174 SER A CA 1
ATOM 1356 C C . SER A 1 174 ? -5.170 -14.515 1.468 1.00 88.81 174 SER A C 1
ATOM 1358 O O . SER A 1 174 ? -4.611 -14.819 2.520 1.00 88.81 174 SER A O 1
ATOM 1360 N N . ALA A 1 175 ? -4.848 -13.421 0.772 1.00 90.62 175 ALA A N 1
ATOM 1361 C CA . ALA A 1 175 ? -3.873 -12.444 1.254 1.00 90.62 175 ALA A CA 1
ATOM 1362 C C . ALA A 1 175 ? -4.404 -11.706 2.492 1.00 90.62 175 ALA A C 1
ATOM 1364 O O . ALA A 1 175 ? -3.683 -11.534 3.473 1.00 90.62 175 ALA A O 1
ATOM 1365 N N . ILE A 1 176 ? -5.688 -11.329 2.484 1.00 92.31 176 ILE A N 1
ATOM 1366 C CA . ILE A 1 176 ? -6.348 -10.689 3.631 1.00 92.31 176 ILE A CA 1
ATOM 1367 C C . ILE A 1 176 ? -6.348 -11.623 4.841 1.00 92.31 176 ILE A C 1
ATOM 1369 O O . ILE A 1 176 ? -5.961 -11.202 5.929 1.00 92.31 176 ILE A O 1
ATOM 1373 N N . ASP A 1 177 ? -6.729 -12.892 4.667 1.00 88.56 177 ASP A N 1
ATOM 1374 C CA . ASP A 1 177 ? -6.717 -13.872 5.759 1.00 88.56 177 ASP A CA 1
ATOM 1375 C C . ASP A 1 177 ? -5.295 -14.048 6.335 1.00 88.56 177 ASP A C 1
ATOM 1377 O O . ASP A 1 177 ? -5.133 -14.157 7.554 1.00 88.56 177 ASP A O 1
ATOM 1381 N N . CYS A 1 178 ? -4.262 -14.003 5.483 1.00 85.62 178 CYS A N 1
ATOM 1382 C CA . CYS A 1 178 ? -2.859 -14.026 5.903 1.00 85.62 178 CYS A CA 1
ATOM 1383 C C . CYS A 1 178 ? -2.486 -12.815 6.758 1.00 85.62 178 CYS A C 1
ATOM 1385 O O . CYS A 1 178 ? -2.012 -12.967 7.887 1.00 85.62 178 CYS A O 1
ATOM 1387 N N . VAL A 1 179 ? -2.782 -11.614 6.267 1.00 87.88 179 VAL A N 1
ATOM 1388 C CA . VAL A 1 179 ? -2.528 -10.363 6.983 1.00 87.88 179 VAL A CA 1
ATOM 1389 C C . VAL A 1 179 ? -3.258 -10.319 8.327 1.00 87.88 179 VAL A C 1
ATOM 1391 O O . VAL A 1 179 ? -2.656 -9.977 9.343 1.00 87.88 179 VAL A O 1
ATOM 1394 N N . VAL A 1 180 ? -4.528 -10.724 8.375 1.00 88.56 180 VAL A N 1
ATOM 1395 C CA . VAL A 1 180 ? -5.311 -10.755 9.620 1.00 88.56 180 VAL A CA 1
ATOM 1396 C C . VAL A 1 180 ? -4.724 -11.742 10.629 1.00 88.56 180 VAL A C 1
ATOM 1398 O O . VAL A 1 180 ? -4.664 -11.434 11.822 1.00 88.56 180 VAL A O 1
ATOM 1401 N N . ALA A 1 181 ? -4.263 -12.914 10.185 1.00 84.56 181 ALA A N 1
ATOM 1402 C CA . ALA A 1 181 ? -3.596 -13.868 11.069 1.00 84.56 181 ALA A CA 1
ATOM 1403 C C . ALA A 1 181 ? -2.323 -13.270 11.689 1.00 84.56 181 ALA A C 1
ATOM 1405 O O . ALA A 1 181 ? -2.089 -13.436 12.885 1.00 84.56 181 ALA A O 1
ATOM 1406 N N . ILE A 1 182 ? -1.543 -12.524 10.906 1.00 81.88 182 ILE A N 1
ATOM 1407 C CA . ILE A 1 182 ? -0.311 -11.872 11.367 1.00 81.88 182 ILE A CA 1
ATOM 1408 C C . ILE A 1 182 ? -0.615 -10.748 12.353 1.00 81.88 182 ILE A C 1
ATOM 1410 O O . ILE A 1 182 ? 0.011 -10.688 13.409 1.00 81.88 182 ILE A O 1
ATOM 1414 N N . LEU A 1 183 ? -1.619 -9.913 12.071 1.00 84.62 183 LEU A N 1
ATOM 1415 C CA . LEU A 1 183 ? -2.080 -8.890 13.014 1.00 84.62 183 LEU A CA 1
ATOM 1416 C C . LEU A 1 183 ? -2.464 -9.517 14.363 1.00 84.62 183 LEU A C 1
ATOM 1418 O O . LEU A 1 183 ? -2.068 -9.017 15.412 1.00 84.62 183 LEU A O 1
ATOM 1422 N N . ARG A 1 184 ? -3.153 -10.664 14.353 1.00 84.25 184 ARG A N 1
ATOM 1423 C CA . ARG A 1 184 ? -3.490 -11.400 15.584 1.00 84.25 184 ARG A CA 1
ATOM 1424 C C . ARG A 1 184 ? -2.257 -11.942 16.309 1.00 84.25 184 ARG A C 1
ATOM 1426 O O . ARG A 1 184 ? -2.213 -11.873 17.532 1.00 84.25 184 ARG A O 1
ATOM 1433 N N . MET A 1 185 ? -1.259 -12.452 15.583 1.00 80.75 185 MET A N 1
ATOM 1434 C CA . MET A 1 185 ? 0.022 -12.885 16.168 1.00 80.75 185 MET A CA 1
ATOM 1435 C C . MET A 1 185 ? 0.809 -11.720 16.781 1.00 80.75 185 MET A C 1
ATOM 1437 O O . MET A 1 185 ? 1.547 -11.920 17.739 1.00 80.75 185 MET A O 1
ATOM 1441 N N . GLN A 1 186 ? 0.634 -10.508 16.252 1.00 78.44 186 GLN A N 1
ATOM 1442 C CA . GLN A 1 186 ? 1.167 -9.259 16.803 1.00 78.44 186 GLN A CA 1
ATOM 1443 C C . GLN A 1 186 ? 0.307 -8.690 17.950 1.00 78.44 186 GLN A C 1
ATOM 1445 O O . GLN A 1 186 ? 0.532 -7.558 18.367 1.00 78.44 186 GLN A O 1
ATOM 1450 N N . GLU A 1 187 ? -0.705 -9.429 18.422 1.00 82.81 187 GLU A N 1
ATOM 1451 C CA . GLU A 1 187 ? -1.673 -9.001 19.445 1.00 82.81 187 GLU A CA 1
ATOM 1452 C C . GLU A 1 187 ? -2.482 -7.742 19.068 1.00 82.81 187 GLU A C 1
ATOM 1454 O O . GLU A 1 187 ? -3.159 -7.135 19.905 1.00 82.81 187 GLU A O 1
ATOM 1459 N N . ARG A 1 188 ? -2.482 -7.366 17.783 1.00 82.56 188 ARG A N 1
ATOM 1460 C CA . ARG A 1 188 ? -3.282 -6.259 17.256 1.00 82.56 188 ARG A CA 1
ATOM 1461 C C . ARG A 1 188 ? -4.749 -6.687 17.171 1.00 82.56 188 ARG A C 1
ATOM 1463 O O . ARG A 1 188 ? -5.092 -7.741 16.628 1.00 82.56 188 ARG A O 1
ATOM 1470 N N . ARG A 1 189 ? -5.649 -5.851 17.698 1.00 78.62 189 ARG A N 1
ATOM 1471 C CA . ARG A 1 189 ? -7.101 -6.104 17.702 1.00 78.62 189 ARG A CA 1
ATOM 1472 C C . ARG A 1 189 ? -7.739 -5.651 16.389 1.00 78.62 189 ARG A C 1
ATOM 1474 O O . ARG A 1 189 ? -8.394 -4.613 16.328 1.00 78.62 189 ARG A O 1
ATOM 1481 N N . TYR A 1 190 ? -7.539 -6.430 15.331 1.00 77.12 190 TYR A N 1
ATOM 1482 C CA . TYR A 1 190 ? -8.303 -6.261 14.095 1.00 77.12 190 TYR A CA 1
ATOM 1483 C C . TYR A 1 190 ? -9.699 -6.906 14.249 1.00 77.12 190 TYR A C 1
ATOM 1485 O O . TYR A 1 190 ? -9.755 -8.059 14.692 1.00 77.12 190 TYR A O 1
ATOM 1493 N N . PRO A 1 191 ? -10.803 -6.187 13.957 1.00 63.38 191 PRO A N 1
ATOM 1494 C CA . PRO A 1 191 ? -12.166 -6.702 14.101 1.00 63.38 191 PRO A CA 1
ATOM 1495 C C . PRO A 1 191 ? -12.513 -7.807 13.097 1.00 63.38 191 PRO A C 1
ATOM 1497 O O . PRO A 1 191 ? -11.877 -7.878 12.021 1.00 63.38 191 PRO A O 1
#

Secondary structure (DSSP, 8-state):
-----HHHHHHHHHHHHHHHHHHHT-SSPPSS-HHHHHHHHHHHHHTSTTPPP-EEEEEEEEEESS-TTT-TT-GGGEEEE---TTSHHHHHHHTT-S--EEEETTEEEE--TT-EEEEEETTTTEEEETTGGGHHHHHHHHH-----SPPPPSSEEE-GGGPPTT-EEEE-HHHHHHHHHHHHHTT----

Foldseek 3Di:
DPPQDPVRLVVLLVQLVVVQCVVQVDPDRDPQQQLSSQLSSVVSQVPDDVRFDKDKFKAKKKDQLAPPVPCPPDPVRIDIAHDDCPDPQNVCVVVVRDQCWDDDDPDTGRNRSNMHMWMARVVQQKTKRQCQQCRQVCCCPVVVDGRHDPGTPNIGIGHPVSDDPGIDDDTDPSRRVSSVVVCVVRVHDDD